Protein AF-A0A818LPQ4-F1 (afdb_monomer_lite)

Structure (mmCIF, N/CA/C/O backbone):
data_AF-A0A818LPQ4-F1
#
_entry.id   AF-A0A818LPQ4-F1
#
loop_
_atom_site.group_PDB
_atom_site.id
_atom_site.type_symbol
_atom_site.label_atom_id
_atom_site.label_alt_id
_atom_site.label_comp_id
_atom_site.label_asym_id
_atom_site.label_entity_id
_atom_site.label_seq_id
_atom_site.pdbx_PDB_ins_code
_atom_site.Cartn_x
_atom_site.Cartn_y
_atom_site.Cartn_z
_atom_site.occupancy
_atom_site.B_iso_or_equiv
_atom_site.auth_seq_id
_atom_site.auth_comp_id
_atom_site.auth_asym_id
_atom_site.auth_atom_id
_atom_site.pdbx_PDB_model_num
ATOM 1 N N . MET A 1 1 ? -67.626 -31.397 100.525 1.00 36.34 1 MET A N 1
ATOM 2 C CA . MET A 1 1 ? -67.678 -32.869 100.349 1.00 36.34 1 MET A CA 1
ATOM 3 C C . MET A 1 1 ? -66.309 -33.340 99.854 1.00 36.34 1 MET A C 1
ATOM 5 O O . MET A 1 1 ? -65.444 -32.487 99.711 1.00 36.34 1 MET A O 1
ATOM 9 N N . HIS A 1 2 ? -66.115 -34.653 99.702 1.00 32.62 2 HIS A N 1
ATOM 10 C CA . HIS A 1 2 ? -64.848 -35.375 99.457 1.00 32.62 2 HIS A CA 1
ATOM 11 C C . HIS A 1 2 ? -63.860 -34.703 98.471 1.00 32.62 2 HIS A C 1
ATOM 13 O O . HIS A 1 2 ? -64.304 -34.049 97.533 1.00 32.62 2 HIS A O 1
ATOM 19 N N . TYR A 1 3 ? -62.538 -34.676 98.707 1.00 25.69 3 TYR A N 1
ATOM 20 C CA . TYR A 1 3 ? -61.543 -35.770 98.862 1.00 25.69 3 TYR A CA 1
ATOM 21 C C . TYR A 1 3 ? -61.216 -36.516 97.550 1.00 25.69 3 TYR A C 1
ATOM 23 O O . TYR A 1 3 ? -62.066 -37.257 97.078 1.00 25.69 3 TYR A O 1
ATOM 31 N N . GLU A 1 4 ? -59.962 -36.343 97.082 1.00 34.25 4 GLU A N 1
ATOM 32 C CA . GLU A 1 4 ? -59.067 -37.324 96.406 1.00 34.25 4 GLU A CA 1
ATOM 33 C C . GLU A 1 4 ? -59.529 -38.040 95.105 1.00 34.25 4 GLU A C 1
ATOM 35 O O . GLU A 1 4 ? -60.705 -38.282 94.892 1.00 34.25 4 GLU A O 1
ATOM 40 N N . SER A 1 5 ? -58.677 -38.457 94.153 1.00 33.97 5 SER A N 1
ATOM 41 C CA . SER A 1 5 ? -57.210 -38.378 93.910 1.00 33.97 5 SER A CA 1
ATOM 42 C C . SER A 1 5 ? -56.972 -38.569 92.367 1.00 33.97 5 SER A C 1
ATOM 44 O O . SER A 1 5 ? -57.945 -38.476 91.624 1.00 33.97 5 SER A O 1
ATOM 46 N N . SER A 1 6 ? -55.795 -38.782 91.747 1.00 34.53 6 SER A N 1
ATOM 47 C CA . SER A 1 6 ? -54.467 -39.213 92.224 1.00 34.53 6 SER A CA 1
ATOM 48 C C . SER A 1 6 ? -53.267 -38.774 91.339 1.00 34.53 6 SER A C 1
ATOM 50 O O . SER A 1 6 ? -53.353 -37.894 90.488 1.00 34.53 6 SER A O 1
ATOM 52 N N . THR A 1 7 ? -52.116 -39.361 91.666 1.00 34.81 7 THR A N 1
ATOM 53 C CA . THR A 1 7 ? -50.700 -39.146 91.332 1.00 34.81 7 THR A CA 1
ATOM 54 C C . THR A 1 7 ? -50.170 -39.772 90.027 1.00 34.81 7 THR A C 1
ATOM 56 O O . THR A 1 7 ? -50.527 -40.902 89.699 1.00 34.81 7 THR A O 1
ATOM 59 N N . ASN A 1 8 ? -49.175 -39.129 89.395 1.00 32.56 8 ASN A N 1
ATOM 60 C CA . ASN A 1 8 ? -47.758 -39.582 89.324 1.00 32.56 8 ASN A CA 1
ATOM 61 C C . ASN A 1 8 ? -46.959 -38.582 88.448 1.00 32.56 8 ASN A C 1
ATOM 63 O O . ASN A 1 8 ? -47.365 -38.337 87.319 1.00 32.56 8 ASN A O 1
ATOM 67 N N . ASP A 1 9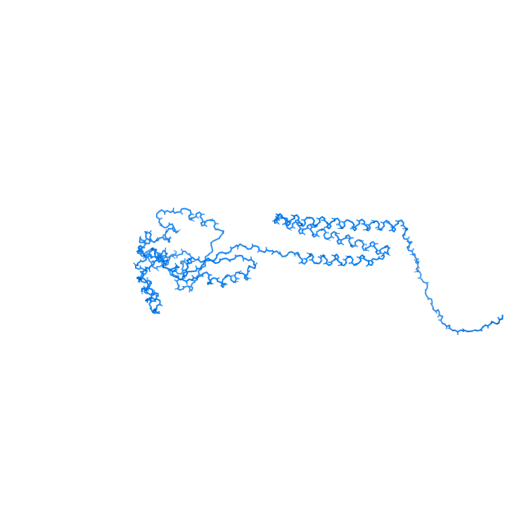 ? -45.913 -37.853 88.859 1.00 34.66 9 ASP A N 1
ATOM 68 C CA . ASP A 1 9 ? -44.785 -38.031 89.806 1.00 34.66 9 ASP A CA 1
ATOM 69 C C . ASP A 1 9 ? -43.486 -38.568 89.161 1.00 34.66 9 ASP A C 1
ATOM 71 O O . ASP A 1 9 ? -43.277 -39.772 89.072 1.00 34.66 9 ASP A O 1
ATOM 75 N N . GLN A 1 10 ? -42.614 -37.636 88.741 1.00 37.94 10 GLN A N 1
ATOM 76 C CA . GLN A 1 10 ? -41.136 -37.710 88.704 1.00 37.94 10 GLN A CA 1
ATOM 77 C C . GLN A 1 10 ? -40.614 -36.307 88.305 1.00 37.94 10 GLN A C 1
ATOM 79 O O . GLN A 1 10 ? -40.726 -35.906 87.153 1.00 37.94 10 GLN A O 1
ATOM 84 N N . LYS A 1 11 ? -40.330 -35.386 89.235 1.00 36.97 11 LYS A N 1
ATOM 85 C CA . LYS A 1 11 ? -39.194 -35.284 90.183 1.00 36.97 11 LYS A CA 1
ATOM 86 C C . LYS A 1 11 ? -37.853 -34.887 89.548 1.00 36.97 11 LYS A C 1
ATOM 88 O O . LYS A 1 11 ? -37.147 -35.716 88.996 1.00 36.97 11 LYS A O 1
ATOM 93 N N . PHE A 1 12 ? -37.541 -33.600 89.739 1.00 35.91 12 PHE A N 1
ATOM 94 C CA . PHE A 1 12 ? -36.238 -33.004 90.068 1.00 35.91 12 PHE A CA 1
ATOM 95 C C . PHE A 1 12 ? -34.948 -33.757 89.698 1.00 35.91 12 PHE A C 1
ATOM 97 O O . PHE A 1 12 ? -34.668 -34.822 90.243 1.00 35.91 12 PHE A O 1
ATOM 104 N N . ASN A 1 13 ? -34.016 -33.023 89.083 1.00 29.42 13 ASN A N 1
ATOM 105 C CA . ASN A 1 13 ? -32.844 -32.643 89.875 1.00 29.42 13 ASN A CA 1
ATOM 106 C C . ASN A 1 13 ? -32.346 -31.222 89.555 1.00 29.42 13 ASN A C 1
ATOM 108 O O . ASN A 1 13 ? -32.829 -30.589 88.617 1.00 29.42 13 ASN A O 1
ATOM 112 N N . VAL A 1 14 ? -31.458 -30.710 90.405 1.00 42.12 14 VAL A N 1
ATOM 113 C CA . VAL A 1 14 ? -31.028 -29.304 90.472 1.00 42.12 14 VAL A CA 1
ATOM 114 C C . VAL A 1 14 ? -29.654 -29.112 89.828 1.00 42.12 14 VAL A C 1
ATOM 116 O O . VAL A 1 14 ? -28.771 -29.936 90.037 1.00 42.12 14 VAL A O 1
ATOM 119 N N . ASP A 1 15 ? -29.440 -27.966 89.178 1.00 33.41 15 ASP A N 1
ATOM 120 C CA . ASP A 1 15 ? -28.213 -27.197 89.414 1.00 33.41 15 ASP A CA 1
ATOM 121 C C . ASP A 1 15 ? -28.555 -25.697 89.483 1.00 33.41 15 ASP A C 1
ATOM 123 O O . ASP A 1 15 ? -29.298 -25.176 88.648 1.00 33.41 15 ASP A O 1
ATOM 127 N N . ILE A 1 16 ? -28.073 -25.025 90.530 1.00 48.09 16 ILE A N 1
ATOM 128 C CA . ILE A 1 16 ? -28.155 -23.573 90.724 1.00 48.09 16 ILE A CA 1
ATOM 129 C C . ILE A 1 16 ? -26.777 -23.143 91.219 1.00 48.09 16 ILE A C 1
ATOM 131 O O . ILE A 1 16 ? -26.489 -23.172 92.415 1.00 48.09 16 ILE A O 1
ATOM 135 N N . SER A 1 17 ? -25.938 -22.736 90.275 1.00 41.84 17 SER A N 1
ATOM 136 C CA . SER A 1 17 ? -24.626 -22.149 90.518 1.00 41.84 17 SER A CA 1
ATOM 137 C C . SER A 1 17 ? -24.480 -20.883 89.661 1.00 41.84 17 SER A C 1
ATOM 139 O O . SER A 1 17 ? -24.674 -20.911 88.450 1.00 41.84 17 SER A O 1
ATOM 141 N N . ASP A 1 18 ? -24.248 -19.758 90.344 1.00 46.69 18 ASP A N 1
ATOM 142 C CA . ASP A 1 18 ? -23.941 -18.399 89.866 1.00 46.69 18 ASP A CA 1
ATOM 143 C C . ASP A 1 18 ? -24.361 -17.987 88.438 1.00 46.69 18 ASP A C 1
ATOM 145 O O . ASP A 1 18 ? -23.653 -18.185 87.452 1.00 46.69 18 ASP A O 1
ATOM 149 N N . GLY A 1 19 ? -25.474 -17.248 88.353 1.00 35.66 19 GLY A N 1
ATOM 150 C CA . GLY A 1 19 ? -25.917 -16.593 87.121 1.00 35.66 19 GLY A CA 1
ATOM 151 C C . GLY A 1 19 ? -26.918 -15.468 87.376 1.00 35.66 19 GLY A C 1
ATOM 152 O O . GLY A 1 19 ? -28.130 -15.673 87.305 1.00 35.66 19 GLY A O 1
ATOM 153 N N . THR A 1 20 ? -26.434 -14.256 87.660 1.00 35.31 20 THR A N 1
ATOM 154 C CA . THR A 1 20 ? -27.284 -13.060 87.745 1.00 35.31 20 THR A CA 1
ATOM 155 C C . THR A 1 20 ? -27.791 -12.667 86.358 1.00 35.31 20 THR A C 1
ATOM 157 O O . THR A 1 20 ? -27.157 -11.899 85.636 1.00 35.31 20 THR A O 1
ATOM 160 N N . TYR A 1 21 ? -28.982 -13.147 85.994 1.00 34.94 21 TYR A N 1
ATOM 161 C CA . TYR A 1 21 ? -29.714 -12.672 84.817 1.00 34.94 21 TYR A CA 1
ATOM 162 C C . TYR A 1 21 ? -30.183 -11.221 85.015 1.00 34.94 21 TYR A C 1
ATOM 164 O O . TYR A 1 21 ? -31.357 -10.947 85.272 1.00 34.94 21 TYR A O 1
ATOM 172 N N . GLN A 1 22 ? -29.255 -10.270 84.875 1.00 31.83 22 GLN A N 1
ATOM 173 C CA . GLN A 1 22 ? -29.604 -8.886 84.596 1.00 31.83 22 GLN A CA 1
ATOM 174 C C . GLN A 1 22 ? -30.280 -8.833 83.227 1.00 31.83 22 GLN A C 1
ATOM 176 O O . GLN A 1 22 ? -29.627 -8.782 82.184 1.00 31.83 22 GLN A O 1
ATOM 181 N N . TYR A 1 23 ? -31.610 -8.793 83.239 1.00 38.38 23 TYR A N 1
ATOM 182 C CA . TYR A 1 23 ? -32.346 -8.201 82.135 1.00 38.38 23 TYR A CA 1
ATOM 183 C C . TYR A 1 23 ? -31.818 -6.778 81.955 1.00 38.38 23 TYR A C 1
ATOM 185 O O . TYR A 1 23 ? -31.984 -5.936 82.841 1.00 38.38 23 TYR A O 1
ATOM 193 N N . SER A 1 24 ? -31.177 -6.514 80.814 1.00 45.16 24 SER A N 1
ATOM 194 C CA . SER A 1 24 ? -30.935 -5.135 80.394 1.00 45.16 24 SER A CA 1
ATOM 195 C C . SER A 1 24 ? -32.289 -4.416 80.401 1.00 45.16 24 SER A C 1
ATOM 197 O O . SER A 1 24 ? -33.256 -4.976 79.871 1.00 45.16 24 SER A O 1
ATOM 199 N N . PRO A 1 25 ? -32.410 -3.235 81.034 1.00 48.81 25 PRO A N 1
ATOM 200 C CA . PRO A 1 25 ? -33.686 -2.536 81.088 1.00 48.81 25 PRO A CA 1
ATOM 201 C C . PRO A 1 25 ? -34.174 -2.285 79.661 1.00 48.81 25 PRO A C 1
ATOM 203 O O . PRO A 1 25 ? -33.368 -1.964 78.785 1.00 48.81 25 PRO A O 1
ATOM 206 N N . MET A 1 26 ? -35.484 -2.428 79.416 1.00 50.59 26 MET A N 1
ATOM 207 C CA . MET A 1 26 ? -36.036 -2.025 78.121 1.00 50.59 26 MET A CA 1
ATOM 208 C C . MET A 1 26 ? -35.617 -0.573 77.850 1.00 50.59 26 MET A C 1
ATOM 210 O O . MET A 1 26 ? -35.838 0.270 78.729 1.00 50.59 26 MET A O 1
ATOM 214 N N . PRO A 1 27 ? -35.040 -0.270 76.670 1.00 57.31 27 PRO A N 1
ATOM 215 C CA . PRO A 1 27 ? -34.680 1.095 76.318 1.00 57.31 27 PRO A CA 1
ATOM 216 C C . PRO A 1 27 ? -35.928 1.966 76.438 1.00 57.31 27 PRO A C 1
ATOM 218 O O . PRO A 1 27 ? -37.014 1.578 75.992 1.00 57.31 27 PRO A O 1
ATOM 221 N N . GLN A 1 28 ? -35.800 3.121 77.086 1.00 63.28 28 GLN A N 1
ATOM 222 C CA . GLN A 1 28 ? -36.972 3.940 77.385 1.00 63.28 28 GLN A CA 1
ATOM 223 C C . GLN A 1 28 ? -37.642 4.394 76.082 1.00 63.28 28 GLN A C 1
ATOM 225 O O . GLN A 1 28 ? -36.998 4.511 75.039 1.00 63.28 28 GLN A O 1
ATOM 230 N N . LEU A 1 29 ? -38.942 4.709 76.119 1.00 55.50 29 LEU A N 1
ATOM 231 C CA . LEU A 1 29 ? -39.680 5.120 74.914 1.00 55.50 29 LEU A CA 1
ATOM 232 C C . LEU A 1 29 ? -39.013 6.315 74.193 1.00 55.50 29 LEU A C 1
ATOM 234 O O . LEU A 1 29 ? -39.075 6.415 72.968 1.00 55.50 29 LEU A O 1
ATOM 238 N N . ALA A 1 30 ? -38.317 7.177 74.943 1.00 56.16 30 ALA A N 1
ATOM 239 C CA . ALA A 1 30 ? -37.468 8.241 74.415 1.00 56.16 30 ALA A CA 1
ATOM 240 C C . ALA A 1 30 ? -36.267 7.718 73.597 1.00 56.16 30 ALA A C 1
ATOM 242 O O . ALA A 1 30 ? -36.036 8.216 72.498 1.00 56.16 30 ALA A O 1
ATOM 243 N N . GLU A 1 31 ? -35.544 6.697 74.072 1.00 58.97 31 GLU A N 1
ATOM 244 C CA . GLU A 1 31 ? -34.448 6.052 73.331 1.00 58.97 31 GLU A CA 1
ATOM 245 C C . GLU A 1 31 ? -34.960 5.334 72.083 1.00 58.97 31 GLU A C 1
ATOM 247 O O . GLU A 1 31 ? -34.409 5.527 71.004 1.00 58.97 31 GLU A O 1
ATOM 252 N N . ILE A 1 32 ? -36.056 4.571 72.182 1.00 58.41 32 ILE A N 1
ATOM 253 C CA . ILE A 1 32 ? -36.654 3.883 71.023 1.00 58.41 32 ILE A CA 1
ATOM 254 C C . ILE A 1 32 ? -37.040 4.900 69.936 1.00 58.41 32 ILE A C 1
ATOM 256 O O . ILE A 1 32 ? -36.783 4.683 68.748 1.00 58.41 32 ILE A O 1
ATOM 260 N N . ASN A 1 33 ? -37.612 6.041 70.329 1.00 61.00 33 ASN A N 1
ATOM 261 C CA . ASN A 1 33 ? -37.941 7.125 69.405 1.00 61.00 33 ASN A CA 1
ATOM 262 C C . ASN A 1 33 ? -36.691 7.855 68.878 1.00 61.00 33 ASN A C 1
ATOM 264 O O . ASN A 1 33 ? -36.670 8.244 67.708 1.00 61.00 33 ASN A O 1
ATOM 268 N N . HIS A 1 34 ? -35.630 7.994 69.678 1.00 68.94 34 HIS A N 1
ATOM 269 C CA . HIS A 1 34 ? -34.349 8.551 69.236 1.00 68.94 34 HIS A CA 1
ATOM 270 C C . HIS A 1 34 ? -33.672 7.645 68.195 1.00 68.94 34 HIS A C 1
ATOM 272 O O . HIS A 1 34 ? -33.328 8.114 67.112 1.00 68.94 34 HIS A O 1
ATOM 278 N N . THR A 1 35 ? -33.589 6.338 68.452 1.00 58.75 35 THR A N 1
ATOM 279 C CA . THR A 1 35 ? -33.058 5.322 67.528 1.00 58.75 35 THR A CA 1
ATOM 280 C C . THR A 1 35 ? -33.863 5.261 66.227 1.00 58.75 35 THR A C 1
ATOM 282 O O . THR A 1 35 ? -33.278 5.251 65.144 1.00 58.75 35 THR A O 1
ATOM 285 N N . ARG A 1 36 ? -35.202 5.323 66.291 1.00 61.88 36 ARG A N 1
ATOM 286 C CA . ARG A 1 36 ? -36.060 5.461 65.096 1.00 61.88 36 ARG A CA 1
ATOM 287 C C . ARG A 1 36 ? -35.778 6.749 64.317 1.00 61.88 36 ARG A C 1
ATOM 289 O O . ARG A 1 36 ? -35.707 6.714 63.092 1.00 61.88 36 ARG A O 1
ATOM 296 N N . THR A 1 37 ? -35.579 7.869 65.011 1.00 68.00 37 THR A N 1
ATOM 297 C CA . THR A 1 37 ? -35.235 9.159 64.386 1.00 68.00 37 THR A CA 1
ATOM 298 C C . THR A 1 37 ? -33.852 9.116 63.728 1.00 68.00 37 THR A C 1
ATOM 300 O O . THR A 1 37 ? -33.673 9.676 62.647 1.00 68.00 37 THR A O 1
ATOM 303 N N . LEU A 1 38 ? -32.884 8.426 64.336 1.00 68.06 38 LEU A N 1
ATOM 304 C CA . LEU A 1 38 ? -31.545 8.224 63.783 1.00 68.06 38 LEU A CA 1
ATOM 305 C C . LEU A 1 38 ? -31.591 7.366 62.510 1.00 68.06 38 LEU A C 1
ATOM 307 O O . LEU A 1 38 ? -31.041 7.771 61.490 1.00 68.06 38 LEU A O 1
ATOM 311 N N . LEU A 1 39 ? -32.310 6.238 62.541 1.00 60.88 39 LEU A N 1
ATOM 312 C CA . LEU A 1 39 ? -32.532 5.374 61.375 1.00 60.88 39 LEU A CA 1
ATOM 313 C C . LEU A 1 39 ? -33.197 6.134 60.218 1.00 60.88 39 LEU A C 1
ATOM 315 O O . LEU A 1 39 ? -32.701 6.075 59.096 1.00 60.88 39 LEU A O 1
ATOM 319 N N . LEU A 1 40 ? -34.250 6.915 60.490 1.00 64.06 40 LEU A N 1
ATOM 320 C CA . LEU A 1 40 ? -34.910 7.749 59.476 1.00 64.06 40 LEU A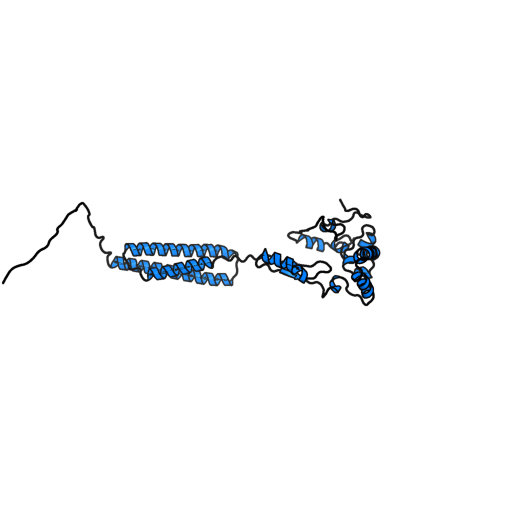 CA 1
ATOM 321 C C . LEU A 1 40 ? -33.951 8.780 58.856 1.00 64.06 40 LEU A C 1
ATOM 323 O O . LEU A 1 40 ? -33.935 8.946 57.635 1.00 64.06 40 LEU A O 1
ATOM 327 N N . ARG A 1 41 ? -33.111 9.435 59.671 1.00 71.31 41 ARG A N 1
ATOM 328 C CA . ARG A 1 41 ? -32.088 10.381 59.190 1.00 71.31 41 ARG A CA 1
ATOM 329 C C . ARG A 1 41 ? -31.027 9.700 58.323 1.00 71.31 41 ARG A C 1
ATOM 331 O O . ARG A 1 41 ? -30.675 10.254 57.287 1.00 71.31 41 ARG A O 1
ATOM 338 N N . LEU A 1 42 ? -30.563 8.507 58.699 1.00 60.56 42 LEU A N 1
ATOM 339 C CA . LEU A 1 42 ? -29.607 7.728 57.902 1.00 60.56 42 LEU A CA 1
ATOM 340 C C . LEU A 1 42 ? -30.206 7.327 56.544 1.00 60.56 42 LEU A C 1
ATOM 342 O O . LEU A 1 42 ? -29.604 7.615 55.513 1.00 60.56 42 LEU A O 1
ATOM 346 N N . THR A 1 43 ? -31.433 6.790 56.518 1.00 60.16 43 THR A N 1
ATOM 347 C CA . THR A 1 43 ? -32.110 6.447 55.251 1.00 60.16 43 THR A CA 1
ATOM 348 C C . THR A 1 43 ? -32.388 7.667 54.365 1.00 60.16 43 THR A C 1
ATOM 350 O O . THR A 1 43 ? -32.350 7.563 53.141 1.00 60.16 43 THR A O 1
ATOM 353 N N . PHE A 1 44 ? -32.621 8.846 54.954 1.00 67.88 44 PHE A N 1
ATOM 354 C CA . PHE A 1 44 ? -32.769 10.090 54.193 1.00 67.88 44 PHE A CA 1
ATOM 355 C C . PHE A 1 44 ? -31.439 10.555 53.576 1.00 67.88 44 PHE A C 1
ATOM 357 O O . PHE A 1 44 ? -31.427 11.026 52.441 1.00 67.88 44 PHE A O 1
ATOM 364 N N . ILE A 1 45 ? -30.315 10.384 54.281 1.00 68.75 45 ILE A N 1
ATOM 365 C CA . ILE A 1 45 ? -28.977 10.681 53.746 1.00 68.75 45 ILE A CA 1
ATOM 366 C C . ILE A 1 45 ? -28.653 9.757 52.562 1.00 68.75 45 ILE A C 1
ATOM 368 O O . ILE A 1 45 ? -28.247 10.252 51.513 1.00 68.75 45 ILE A O 1
ATOM 372 N N . GLU A 1 46 ? -28.896 8.448 52.678 1.00 60.41 46 GLU A N 1
ATOM 373 C CA . GLU A 1 46 ? -28.714 7.497 51.566 1.00 60.41 46 GLU A CA 1
ATOM 374 C C . GLU A 1 46 ? -29.576 7.866 50.345 1.00 60.41 46 GLU A C 1
ATOM 376 O O . GLU A 1 46 ? -29.077 7.902 49.217 1.00 60.41 46 GLU A O 1
ATOM 381 N N . PHE A 1 47 ? -30.844 8.235 50.564 1.00 64.25 47 PHE A N 1
ATOM 382 C CA . PHE A 1 47 ? -31.739 8.710 49.507 1.00 64.25 47 PHE A CA 1
ATOM 383 C C . PHE A 1 47 ? -31.196 9.964 48.798 1.00 64.25 47 PHE A C 1
ATOM 385 O O . PHE A 1 47 ? -31.108 9.983 47.568 1.00 64.25 47 PHE A O 1
ATOM 392 N N . VAL A 1 48 ? -30.749 10.980 49.544 1.00 70.75 48 VAL A N 1
ATOM 393 C CA . VAL A 1 48 ? -30.159 12.205 48.972 1.00 70.75 48 VAL A CA 1
ATOM 394 C C . VAL A 1 48 ? -28.878 11.903 48.182 1.00 70.75 48 VAL A C 1
ATOM 396 O O . VAL A 1 48 ? -28.714 12.412 47.072 1.00 70.75 48 VAL A O 1
ATOM 399 N N . LEU A 1 49 ? -27.995 11.039 48.696 1.00 64.19 49 LEU A N 1
ATOM 400 C CA . LEU A 1 49 ? -26.774 10.630 47.989 1.00 64.19 49 LEU A CA 1
ATOM 401 C C . LEU A 1 49 ? -27.085 9.887 46.678 1.00 64.19 49 LEU A C 1
ATOM 403 O O . LEU A 1 49 ? -26.412 10.120 45.671 1.00 64.19 49 LEU A O 1
ATOM 407 N N . SER A 1 50 ? -28.136 9.058 46.652 1.00 60.00 50 SER A N 1
ATOM 408 C CA . SER A 1 50 ? -28.580 8.369 45.431 1.00 60.00 50 SER A CA 1
ATOM 409 C C . SER A 1 50 ? -29.083 9.340 44.349 1.00 60.00 50 SER A C 1
ATOM 411 O O . SER A 1 50 ? -28.724 9.199 43.179 1.00 60.00 50 SER A O 1
ATOM 413 N N . ILE A 1 51 ? -29.825 10.388 44.733 1.00 61.81 51 ILE A N 1
ATOM 414 C CA . ILE A 1 51 ? -30.302 11.428 43.806 1.00 61.81 51 ILE A CA 1
ATOM 415 C C . ILE A 1 51 ? -29.131 12.246 43.252 1.00 61.81 51 ILE A C 1
ATOM 417 O O . ILE A 1 51 ? -29.071 12.484 42.046 1.00 61.81 51 ILE A O 1
ATOM 421 N N . ILE A 1 52 ? -28.172 12.635 44.101 1.00 66.56 52 ILE A N 1
ATOM 422 C CA . ILE A 1 52 ? -26.965 13.352 43.662 1.00 66.56 52 ILE A CA 1
ATOM 423 C C . ILE A 1 52 ? -26.182 12.502 42.649 1.00 66.56 52 ILE A C 1
ATOM 425 O O . ILE A 1 52 ? -25.787 13.013 41.600 1.00 66.56 52 ILE A O 1
ATOM 429 N N . SER A 1 53 ? -26.028 11.198 42.905 1.00 59.12 53 SER A N 1
ATOM 430 C CA . SER A 1 53 ? -25.401 10.264 41.962 1.00 59.12 53 SER A CA 1
ATOM 431 C C 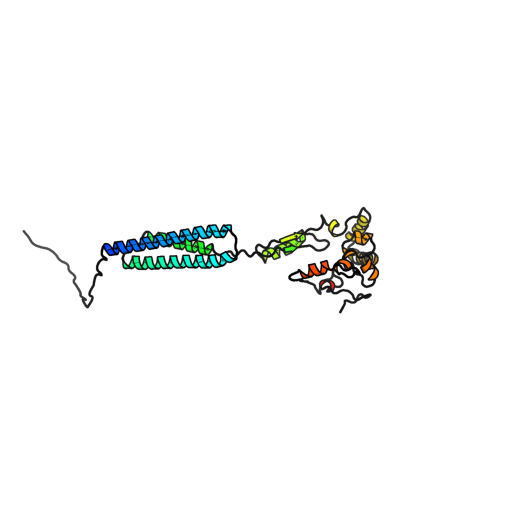. SER A 1 53 ? -26.135 10.225 40.610 1.00 59.12 53 SER A C 1
ATOM 433 O O . SER A 1 53 ? -25.503 10.387 39.566 1.00 59.12 53 SER A O 1
ATOM 435 N N . MET A 1 54 ? -27.469 10.112 40.613 1.00 56.19 54 MET A N 1
ATOM 436 C CA . MET A 1 54 ? -28.290 10.080 39.392 1.00 56.19 54 MET A CA 1
ATOM 437 C C . MET A 1 54 ? -28.206 11.377 38.562 1.00 56.19 54 MET A C 1
ATOM 439 O O . MET A 1 54 ? -28.187 11.326 37.328 1.00 56.19 54 MET A O 1
ATOM 443 N N . ILE A 1 55 ? -28.137 12.540 39.219 1.00 58.12 55 ILE A N 1
ATOM 444 C CA . ILE A 1 55 ? -27.983 13.841 38.549 1.00 58.12 55 ILE A CA 1
ATOM 445 C C . ILE A 1 55 ? -26.596 13.948 37.898 1.00 58.12 55 ILE A C 1
ATOM 447 O O . ILE A 1 55 ? -26.495 14.337 36.734 1.00 58.12 55 ILE A O 1
ATOM 451 N N . VAL A 1 56 ? -25.536 13.547 38.610 1.00 57.97 56 VAL A N 1
ATOM 452 C CA . VAL A 1 56 ? -24.160 13.554 38.081 1.00 57.97 56 VAL A CA 1
ATOM 453 C C . VAL A 1 56 ? -24.014 12.603 36.887 1.00 57.97 56 VAL A C 1
ATOM 455 O O . VAL A 1 56 ? -23.417 12.993 35.886 1.00 57.97 56 VAL A O 1
ATOM 458 N N . VAL A 1 57 ? -24.615 11.406 36.937 1.00 53.28 57 VAL A N 1
ATOM 459 C CA . VAL A 1 57 ? -24.629 10.446 35.813 1.00 53.28 57 VAL A CA 1
ATOM 460 C C . VAL A 1 57 ? -25.208 11.071 34.538 1.00 53.28 57 VAL A C 1
ATOM 462 O O . VAL A 1 57 ? -24.574 10.990 33.485 1.00 53.28 57 VAL A O 1
ATOM 465 N N . ASN A 1 58 ? -26.366 11.737 34.628 1.00 51.16 58 ASN A N 1
ATOM 466 C CA . ASN A 1 58 ? -26.959 12.431 33.478 1.00 51.16 58 ASN A CA 1
ATOM 467 C C . ASN A 1 58 ? -26.038 13.535 32.939 1.00 51.16 58 ASN A C 1
ATOM 469 O O . ASN A 1 58 ? -25.848 13.645 31.729 1.00 51.16 58 ASN A O 1
ATOM 473 N N . TYR A 1 59 ? -25.433 14.331 33.823 1.00 51.56 59 TYR A N 1
ATOM 474 C CA . TYR A 1 59 ? -24.580 15.445 33.408 1.00 51.56 59 TYR A CA 1
ATOM 475 C C . TYR A 1 59 ? -23.285 14.972 32.726 1.00 51.56 59 TYR A C 1
ATOM 477 O O . TYR A 1 59 ? -22.873 15.542 31.719 1.00 51.56 59 TYR A O 1
ATOM 485 N N . SER A 1 60 ? -22.650 13.902 33.217 1.00 53.00 60 SER A N 1
ATOM 486 C CA . SER A 1 60 ? -21.432 13.355 32.601 1.00 53.00 60 SER A CA 1
ATOM 487 C C . SER A 1 60 ? -21.673 12.771 31.204 1.00 53.00 60 SER A C 1
ATOM 489 O O . SER A 1 60 ? -20.811 12.919 30.336 1.00 53.00 60 SER A O 1
ATOM 491 N N . TYR A 1 61 ? -22.837 12.156 30.961 1.00 49.44 61 TYR A N 1
ATOM 492 C CA . TYR A 1 61 ? -23.170 11.553 29.663 1.00 49.44 61 TYR A CA 1
ATOM 493 C C . TYR A 1 61 ? -23.296 12.594 28.535 1.00 49.44 61 TYR A C 1
ATOM 495 O O . TYR A 1 61 ? -22.946 12.313 27.393 1.00 49.44 61 TYR A O 1
ATOM 503 N N . VAL A 1 62 ? -23.736 13.816 28.858 1.00 53.19 62 VAL A N 1
ATOM 504 C CA . VAL A 1 62 ? -23.936 14.910 27.887 1.00 53.19 62 VAL A CA 1
ATOM 505 C C . VAL A 1 62 ? -22.618 15.536 27.402 1.00 53.19 62 VAL A C 1
ATOM 507 O O . VAL A 1 62 ? -22.568 16.046 26.286 1.00 53.19 62 VAL A O 1
ATOM 510 N N . PHE A 1 63 ? -21.546 15.501 28.207 1.00 51.44 63 PHE A N 1
ATOM 511 C CA . PHE A 1 63 ? -20.335 16.304 27.956 1.00 51.44 63 PHE A CA 1
ATOM 512 C C . PHE A 1 63 ? -19.058 15.521 27.593 1.00 51.44 63 PHE A C 1
ATOM 514 O O . PHE A 1 63 ? -18.053 16.140 27.259 1.00 51.44 63 PHE A O 1
ATOM 521 N N . GLY A 1 64 ? -19.063 14.183 27.610 1.00 49.00 64 GLY A N 1
ATOM 522 C CA . GLY A 1 64 ? -18.077 13.354 26.885 1.00 49.00 64 GLY A CA 1
ATOM 523 C C . GLY A 1 64 ? -16.593 13.419 27.309 1.00 49.00 64 GLY A C 1
ATOM 524 O O . GLY A 1 64 ? -15.747 12.832 26.634 1.00 49.00 64 GLY A O 1
ATOM 525 N N . TYR A 1 65 ? -16.235 14.103 28.401 1.00 53.91 65 TYR A N 1
ATOM 526 C CA . TYR A 1 65 ? -14.834 14.271 28.815 1.00 53.91 65 TYR A CA 1
ATOM 527 C C . TYR A 1 65 ? -14.215 12.993 29.406 1.00 53.91 65 TYR A C 1
ATOM 529 O O . TYR A 1 65 ? -14.574 12.554 30.498 1.00 53.91 65 TYR A O 1
ATOM 537 N N . THR A 1 66 ? -13.191 12.455 28.736 1.00 48.94 66 THR A N 1
ATOM 538 C CA . THR A 1 66 ? -12.468 11.227 29.128 1.00 48.94 66 THR A CA 1
ATOM 539 C C . THR A 1 66 ? -11.854 11.286 30.531 1.00 48.94 66 THR A C 1
ATOM 541 O O . THR A 1 66 ? -11.970 10.325 31.289 1.00 48.94 66 THR A O 1
ATOM 544 N N . TRP A 1 67 ? -11.271 12.425 30.920 1.00 48.19 67 TRP A N 1
ATOM 545 C CA . TRP A 1 67 ? -10.734 12.655 32.272 1.00 48.19 67 TRP A CA 1
ATOM 546 C C . TRP A 1 67 ? -11.800 12.563 33.374 1.00 48.19 67 TRP A C 1
ATOM 548 O O . TRP A 1 67 ? -11.485 12.215 34.511 1.00 48.19 67 TRP A O 1
ATOM 558 N N . GLY A 1 68 ? -13.067 12.828 33.040 1.00 53.59 68 GLY A N 1
ATOM 559 C CA . GLY A 1 68 ? -14.181 12.672 33.969 1.00 53.59 68 GLY A CA 1
ATOM 560 C C . GLY A 1 68 ? -14.472 11.211 34.316 1.00 53.59 68 GLY A C 1
ATOM 561 O O . GLY A 1 68 ? -14.958 10.952 35.409 1.00 53.59 68 GLY A O 1
ATOM 562 N N . PHE A 1 69 ? -14.150 10.252 33.439 1.00 54.53 69 PHE A N 1
ATOM 563 C CA . PHE A 1 69 ? -14.580 8.856 33.586 1.00 54.53 69 PHE A CA 1
ATOM 564 C C . PHE A 1 69 ? -13.849 8.095 34.702 1.00 54.53 69 PHE A C 1
ATOM 566 O O . PHE A 1 69 ? -14.484 7.377 35.473 1.00 54.53 69 PHE A O 1
ATOM 573 N N . GLU A 1 70 ? -12.530 8.250 34.842 1.00 53.06 70 GLU A N 1
ATOM 574 C CA . GLU A 1 70 ? -11.792 7.588 35.932 1.00 53.06 70 GLU A CA 1
ATOM 575 C C . GLU A 1 70 ? -12.122 8.235 37.294 1.00 53.06 70 GLU A C 1
ATOM 577 O O . GLU A 1 70 ? -12.357 7.529 38.275 1.00 53.06 70 GLU A O 1
ATOM 582 N N . LEU A 1 71 ? -12.277 9.568 37.350 1.00 58.12 71 LEU A N 1
ATOM 583 C CA . LEU A 1 71 ? -12.727 10.264 38.564 1.00 58.12 71 LEU A CA 1
ATOM 584 C C . LEU A 1 71 ? -14.172 9.887 38.947 1.00 58.12 71 LEU A C 1
ATOM 586 O O . LEU A 1 71 ? -14.450 9.650 40.120 1.00 58.12 71 LEU A O 1
ATOM 590 N N . TYR A 1 72 ? -15.070 9.756 37.966 1.00 62.06 72 TYR A N 1
ATOM 591 C CA . TYR A 1 72 ? -16.429 9.226 38.137 1.00 62.06 72 TYR A CA 1
ATOM 592 C C . TYR A 1 72 ? -16.415 7.828 38.765 1.00 62.06 72 TYR A C 1
ATOM 594 O O . TYR A 1 72 ? -17.120 7.596 39.745 1.00 62.06 72 TYR A O 1
ATOM 602 N N . ASN A 1 73 ? -15.574 6.916 38.264 1.00 59.81 73 ASN A N 1
ATOM 603 C CA . ASN A 1 73 ? -15.461 5.566 38.818 1.00 59.81 73 ASN A CA 1
ATOM 604 C C . ASN A 1 73 ? -14.965 5.576 40.274 1.00 59.81 73 ASN A C 1
ATOM 606 O O . ASN A 1 73 ? -15.458 4.793 41.085 1.00 59.81 73 ASN A O 1
ATOM 610 N N . ILE A 1 74 ? -14.036 6.470 40.628 1.00 64.44 74 ILE A N 1
ATOM 611 C CA . ILE A 1 74 ? -13.557 6.643 42.009 1.00 64.44 74 ILE A CA 1
ATOM 612 C C . ILE A 1 74 ? -14.676 7.183 42.915 1.00 64.44 74 ILE A C 1
ATOM 614 O O . ILE A 1 74 ? -14.950 6.598 43.964 1.00 64.44 74 ILE A O 1
ATOM 618 N N . VAL A 1 75 ? -15.363 8.255 42.503 1.00 66.75 75 VAL A N 1
ATOM 619 C CA . VAL A 1 75 ? -16.449 8.880 43.282 1.00 66.75 75 VAL A CA 1
ATOM 620 C C . VAL A 1 75 ? -17.634 7.927 43.459 1.00 66.75 75 VAL A C 1
ATOM 622 O O . VAL A 1 75 ? -18.152 7.799 44.567 1.00 66.75 75 VAL A O 1
ATOM 625 N N . LEU A 1 76 ? -18.033 7.201 42.410 1.00 66.56 76 LEU A N 1
ATOM 626 C CA . LEU A 1 76 ? -19.117 6.221 42.481 1.00 66.56 76 LEU A CA 1
ATOM 627 C C . LEU A 1 76 ? -18.772 5.074 43.443 1.00 66.56 76 LEU A C 1
ATOM 629 O O . LEU A 1 76 ? -19.586 4.727 44.296 1.00 66.56 76 LEU A O 1
ATOM 633 N N . ARG A 1 77 ? -17.548 4.529 43.371 1.00 65.06 77 ARG A N 1
ATOM 634 C CA . ARG A 1 77 ? -17.074 3.492 44.308 1.00 65.06 77 ARG A CA 1
ATOM 635 C C . ARG A 1 77 ? -17.059 3.992 45.753 1.00 65.06 77 ARG A C 1
ATOM 637 O O . ARG A 1 77 ? -17.464 3.247 46.641 1.00 65.06 77 ARG A O 1
ATOM 644 N N . PHE A 1 78 ? -16.648 5.239 45.988 1.00 67.88 78 PHE A N 1
ATOM 645 C CA . PHE A 1 78 ? -16.645 5.848 47.321 1.00 67.88 78 PHE A CA 1
ATOM 646 C C . PHE A 1 78 ? -18.064 6.034 47.887 1.00 67.88 78 PHE A C 1
ATOM 648 O O . PHE A 1 78 ? -18.318 5.665 49.031 1.00 67.88 78 PHE A O 1
ATOM 655 N N . LEU A 1 79 ? -19.007 6.539 47.084 1.00 67.31 79 LEU A N 1
ATOM 656 C CA . LEU A 1 79 ? -20.408 6.706 47.493 1.00 67.31 79 LEU A CA 1
ATOM 657 C C . LEU A 1 79 ? -21.097 5.363 47.780 1.00 67.31 79 LEU A C 1
ATOM 659 O O . LEU A 1 79 ? -21.821 5.242 48.769 1.00 67.31 79 LEU A O 1
ATOM 663 N N . LEU A 1 80 ? -20.836 4.337 46.963 1.00 65.25 80 LEU A N 1
ATOM 664 C CA . LEU A 1 80 ? -21.366 2.990 47.191 1.00 65.25 80 LEU A CA 1
ATOM 665 C C . LEU A 1 80 ? -20.772 2.353 48.459 1.00 65.25 80 LEU A C 1
ATOM 667 O O . LEU A 1 80 ? -21.527 1.819 49.272 1.00 65.25 80 LEU A O 1
ATOM 671 N N . LEU A 1 81 ? -19.458 2.480 48.689 1.00 67.06 81 LEU A N 1
ATOM 672 C CA . LEU A 1 81 ? -18.813 2.063 49.944 1.00 67.06 81 LEU A CA 1
ATOM 673 C C . LEU A 1 81 ? -19.434 2.754 51.164 1.00 67.06 81 LEU A C 1
ATOM 675 O O . LEU A 1 81 ? -19.744 2.083 52.147 1.00 67.06 81 LEU A O 1
ATOM 679 N N . LEU A 1 82 ? -19.670 4.067 51.089 1.00 68.12 82 LEU A N 1
ATOM 680 C CA . LEU A 1 82 ? -20.302 4.824 52.168 1.00 68.12 82 LEU A CA 1
ATOM 681 C C . LEU A 1 82 ? -21.712 4.295 52.474 1.00 68.12 82 LEU A C 1
ATOM 683 O O . LEU A 1 82 ? -22.017 4.047 53.638 1.00 68.12 82 LEU A O 1
ATOM 687 N N . SER A 1 83 ? -22.531 4.027 51.448 1.00 67.62 83 SER A N 1
ATOM 688 C CA . SER A 1 83 ? -23.863 3.428 51.643 1.00 67.62 83 SER A CA 1
ATOM 689 C C . SER A 1 83 ? -23.802 2.030 52.278 1.00 67.62 83 SER A C 1
ATOM 691 O O . SER A 1 83 ? -24.589 1.721 53.169 1.00 67.62 83 SER A O 1
ATOM 693 N N . PHE A 1 84 ? -22.815 1.203 51.916 1.00 66.12 84 PHE A N 1
ATOM 694 C CA . PHE A 1 84 ? -22.633 -0.116 52.526 1.00 66.12 84 PHE A CA 1
ATOM 695 C C . PHE A 1 84 ? -22.230 -0.025 54.009 1.00 66.12 84 PHE A C 1
ATOM 697 O O . PHE A 1 84 ? -22.705 -0.812 54.830 1.00 66.12 84 PHE A O 1
ATOM 704 N N . MET A 1 85 ? -21.405 0.960 54.382 1.00 69.44 85 MET A N 1
ATOM 705 C CA . MET A 1 85 ? -21.048 1.206 55.784 1.00 69.44 85 MET A CA 1
ATOM 706 C C . MET A 1 85 ? -22.223 1.776 56.596 1.00 69.44 85 MET A C 1
ATOM 708 O O . MET A 1 85 ? -22.426 1.351 57.736 1.00 69.44 85 MET A O 1
ATOM 712 N N . CYS A 1 86 ? -23.031 2.673 56.020 1.00 67.12 86 CYS A N 1
ATOM 713 C CA . CYS A 1 86 ? -24.265 3.166 56.642 1.00 67.12 86 CYS A CA 1
ATOM 714 C C . CYS A 1 86 ? -25.277 2.032 56.882 1.00 67.12 86 CYS A C 1
ATOM 716 O O . CYS A 1 86 ? -25.781 1.896 58.001 1.00 67.12 86 CYS A O 1
ATOM 718 N N . PHE A 1 87 ? -25.484 1.155 55.896 1.00 67.31 87 PHE A N 1
ATOM 719 C CA . PHE A 1 87 ? -26.304 -0.050 56.031 1.00 67.31 87 PHE A CA 1
ATOM 720 C C . PHE A 1 87 ? -25.796 -0.996 57.134 1.00 67.31 87 PHE A C 1
ATOM 722 O O . PHE A 1 87 ? -26.572 -1.397 58.006 1.00 67.31 87 PHE A O 1
ATOM 729 N N . GLY A 1 88 ? -24.497 -1.317 57.145 1.00 65.00 88 GLY A N 1
ATOM 730 C CA . GLY A 1 88 ? -23.897 -2.186 58.164 1.00 65.00 88 GLY A CA 1
ATOM 731 C C . GLY A 1 88 ? -24.056 -1.632 59.585 1.00 65.00 88 GLY A C 1
ATOM 732 O O . GLY A 1 88 ? -24.424 -2.366 60.503 1.00 65.00 88 GLY A O 1
ATOM 733 N N . PHE A 1 89 ? -23.870 -0.321 59.763 1.00 67.81 89 PHE A N 1
ATOM 734 C CA . PHE A 1 89 ? -24.132 0.355 61.035 1.00 67.81 89 PHE A CA 1
ATOM 735 C C . PHE A 1 89 ? -25.622 0.310 61.417 1.00 67.81 89 PHE A C 1
ATOM 737 O O . PHE A 1 89 ? -25.956 0.041 62.571 1.00 67.81 89 PHE A O 1
ATOM 744 N N . GLY A 1 90 ? -26.523 0.500 60.448 1.00 64.25 90 GLY A N 1
ATOM 745 C CA . GLY A 1 90 ? -27.971 0.393 60.638 1.00 64.25 90 GLY A CA 1
ATOM 746 C C . GLY A 1 90 ? -28.420 -0.977 61.159 1.00 64.25 90 GLY A C 1
ATOM 747 O O . GLY A 1 90 ? -29.246 -1.030 62.070 1.00 64.25 90 GLY A O 1
ATOM 748 N N . LEU A 1 91 ? -27.837 -2.073 60.657 1.00 63.34 91 LEU A N 1
ATOM 749 C CA . LEU A 1 91 ? -28.100 -3.426 61.169 1.00 63.34 91 LEU A CA 1
ATOM 750 C C . LEU A 1 91 ? -27.610 -3.617 62.610 1.00 63.34 91 LEU A C 1
ATOM 752 O O . LEU A 1 91 ? -28.366 -4.117 63.439 1.00 63.34 91 LEU A O 1
ATOM 756 N N . ILE A 1 92 ? -26.385 -3.182 62.927 1.00 66.38 92 ILE A N 1
ATOM 757 C CA . ILE A 1 92 ? -25.811 -3.282 64.284 1.00 66.38 92 ILE A CA 1
ATOM 758 C C . ILE A 1 92 ? -26.675 -2.520 65.305 1.00 66.38 92 ILE A C 1
ATOM 760 O O . ILE A 1 92 ? -26.859 -2.971 66.436 1.00 66.38 92 ILE A O 1
ATOM 764 N N . VAL A 1 93 ? -27.240 -1.378 64.904 1.00 63.97 93 VAL A N 1
ATOM 765 C CA . VAL A 1 93 ? -28.194 -0.612 65.719 1.00 63.97 93 VAL A CA 1
ATOM 766 C C . VAL A 1 93 ? -29.542 -1.339 65.839 1.00 63.97 93 VAL A C 1
ATOM 768 O O . VAL A 1 93 ? -30.080 -1.431 66.940 1.00 63.97 93 VAL A O 1
ATOM 771 N N . ALA A 1 94 ? -30.094 -1.874 64.747 1.00 60.25 94 ALA A N 1
ATOM 772 C CA . ALA A 1 94 ? -31.388 -2.563 64.767 1.00 60.25 94 ALA A CA 1
ATOM 773 C C . ALA A 1 94 ? -31.379 -3.832 65.643 1.00 60.25 94 ALA A C 1
ATOM 775 O O . ALA A 1 94 ? -32.337 -4.061 66.384 1.00 60.25 94 ALA A O 1
ATOM 776 N N . ASP A 1 95 ? -30.287 -4.601 65.596 1.00 63.12 95 ASP A N 1
ATOM 777 C CA . ASP A 1 95 ? -30.051 -5.792 66.420 1.00 63.12 95 ASP A CA 1
ATOM 778 C C . ASP A 1 95 ? -29.944 -5.439 67.914 1.00 63.12 95 ASP A C 1
ATOM 780 O O . ASP A 1 95 ? -30.732 -5.930 68.728 1.00 63.12 95 ASP A O 1
ATOM 784 N N . ARG A 1 96 ? -29.065 -4.480 68.256 1.00 66.06 96 ARG A N 1
ATOM 785 C CA . ARG A 1 96 ? -28.847 -3.980 69.629 1.00 66.06 96 ARG A CA 1
ATOM 786 C C . ARG A 1 96 ? -30.120 -3.479 70.319 1.00 66.06 96 ARG A C 1
ATOM 788 O O . ARG A 1 96 ? -30.208 -3.548 71.540 1.00 66.06 96 ARG A O 1
ATOM 795 N N . TYR A 1 97 ? -31.083 -2.958 69.558 1.00 61.47 97 TYR A N 1
ATOM 796 C CA . TYR A 1 97 ? -32.360 -2.452 70.075 1.00 61.47 97 TYR A CA 1
ATOM 797 C C . TYR A 1 97 ? -33.565 -3.358 69.739 1.00 61.47 97 TYR A C 1
ATOM 799 O O . TYR A 1 97 ? -34.709 -2.929 69.889 1.00 61.47 97 TYR A O 1
ATOM 807 N N . HIS A 1 98 ? -33.323 -4.600 69.294 1.00 61.97 98 HIS A N 1
ATOM 808 C CA . HIS A 1 98 ? -34.326 -5.642 69.018 1.00 61.97 98 HIS A CA 1
ATOM 809 C C . HIS A 1 98 ? -35.521 -5.187 68.151 1.00 61.97 98 HIS A C 1
ATOM 811 O O . HIS A 1 98 ? -36.672 -5.591 68.353 1.00 61.97 98 HIS A O 1
ATOM 817 N N . VAL A 1 99 ? -35.265 -4.336 67.155 1.00 61.06 99 VAL A N 1
ATOM 818 C CA . VAL A 1 99 ? -36.297 -3.838 66.235 1.00 61.06 99 VAL A CA 1
ATOM 819 C C . VAL A 1 99 ? -36.617 -4.919 65.195 1.00 61.06 99 VAL A C 1
ATOM 821 O O . VAL A 1 99 ? -35.711 -5.494 64.605 1.00 61.06 99 VAL A O 1
ATOM 824 N N . LYS A 1 100 ? -37.899 -5.197 64.903 1.00 57.56 100 LYS A N 1
ATOM 825 C CA . LYS A 1 100 ? -38.261 -6.144 63.826 1.00 57.56 100 LYS A CA 1
ATOM 826 C C . LYS A 1 100 ? -37.908 -5.573 62.441 1.00 57.56 100 LYS A C 1
ATOM 828 O O . LYS A 1 100 ? -38.542 -4.632 61.973 1.00 57.56 100 LYS A O 1
ATOM 833 N N . VAL A 1 101 ? -36.927 -6.191 61.776 1.00 57.75 101 VAL A N 1
ATOM 834 C CA . VAL A 1 101 ? -36.243 -5.701 60.553 1.00 57.75 101 VAL A CA 1
ATOM 835 C C . VAL A 1 101 ? -36.898 -6.179 59.234 1.00 57.75 101 VAL A C 1
ATOM 837 O O . VAL A 1 101 ? -36.337 -6.033 58.152 1.00 57.75 101 VAL A O 1
ATOM 840 N N . GLU A 1 102 ? -38.094 -6.770 59.283 1.00 59.00 102 GLU A N 1
ATOM 841 C CA . GLU A 1 102 ? -38.642 -7.637 58.217 1.00 59.00 102 GLU A CA 1
ATOM 842 C C . GLU A 1 102 ? -38.817 -6.973 56.832 1.00 59.00 102 GLU A C 1
ATOM 844 O O . GLU A 1 102 ? -38.607 -7.617 55.801 1.00 59.00 102 GLU A O 1
ATOM 849 N N . ASN A 1 103 ? -39.143 -5.676 56.788 1.00 56.75 103 ASN A N 1
ATOM 850 C CA . ASN A 1 103 ? -39.173 -4.903 55.538 1.00 56.75 103 ASN A CA 1
ATOM 851 C C . ASN A 1 103 ? -37.808 -4.298 55.172 1.00 56.75 103 ASN A C 1
ATOM 853 O O . ASN A 1 103 ? -37.516 -4.147 53.988 1.00 56.75 103 ASN A O 1
ATOM 857 N N . GLN A 1 104 ? -36.956 -3.992 56.157 1.00 56.12 104 GLN A N 1
ATOM 858 C CA . GLN A 1 104 ? -35.609 -3.473 55.903 1.00 56.12 104 GLN A CA 1
ATOM 859 C C . GLN A 1 104 ? -34.735 -4.520 55.205 1.00 56.12 104 GLN A C 1
ATOM 861 O O . GLN A 1 104 ? -34.127 -4.193 54.196 1.00 56.12 104 GLN A O 1
ATOM 866 N N . ILE A 1 105 ? -34.759 -5.788 55.642 1.00 62.75 105 ILE A N 1
ATOM 867 C CA . ILE A 1 105 ? -34.001 -6.875 54.991 1.00 62.75 105 ILE A CA 1
ATOM 868 C C . ILE A 1 105 ? -34.346 -6.967 53.494 1.00 62.75 105 ILE A C 1
ATOM 870 O O . ILE A 1 105 ? -33.449 -7.048 52.660 1.00 62.75 105 ILE A O 1
ATOM 874 N N . LYS A 1 106 ? -35.634 -6.874 53.129 1.00 55.16 106 LYS A N 1
ATOM 875 C CA . LYS A 1 106 ? -36.089 -6.921 51.726 1.00 55.16 106 LYS A CA 1
ATOM 876 C C . LYS A 1 106 ? -35.570 -5.734 50.904 1.00 55.16 106 LYS A C 1
ATOM 878 O O . LYS A 1 106 ? -35.105 -5.932 49.784 1.00 55.16 106 LYS A O 1
ATOM 883 N N . ILE A 1 107 ? -35.609 -4.524 51.468 1.00 60.91 107 ILE A N 1
ATOM 884 C CA . ILE A 1 107 ? -35.070 -3.308 50.836 1.00 60.91 107 ILE A CA 1
ATOM 885 C C . ILE A 1 107 ? -33.549 -3.427 50.655 1.00 60.91 107 ILE A C 1
ATOM 887 O O . ILE A 1 107 ? -33.036 -3.125 49.582 1.00 60.91 107 ILE A O 1
ATOM 891 N N . SER A 1 108 ? -32.832 -3.938 51.656 1.00 61.28 108 SER A N 1
ATOM 892 C CA . SER A 1 108 ? -31.381 -4.136 51.601 1.00 61.28 108 SER A CA 1
ATOM 893 C C . SER A 1 108 ? -30.959 -5.225 50.611 1.00 61.28 108 SER A C 1
ATOM 895 O O . SER A 1 108 ? -29.977 -5.040 49.898 1.00 61.28 108 SER A O 1
ATOM 897 N N . CYS A 1 109 ? -31.714 -6.322 50.485 1.00 62.16 109 CYS A N 1
ATOM 898 C CA . CYS A 1 109 ? -31.491 -7.316 49.431 1.00 62.16 109 CYS A CA 1
ATOM 899 C C . CYS A 1 109 ? -31.705 -6.722 48.029 1.00 62.16 109 CYS A C 1
ATOM 901 O O . CYS A 1 109 ? -30.929 -7.017 47.122 1.00 62.16 109 CYS A O 1
ATOM 903 N N . LEU A 1 110 ? -32.710 -5.855 47.849 1.00 67.75 110 LEU A N 1
ATOM 904 C CA . LEU A 1 110 ? -32.936 -5.149 46.585 1.00 67.75 110 LEU A CA 1
ATOM 905 C C . LEU A 1 110 ? -31.809 -4.146 46.280 1.00 67.75 110 LEU A C 1
ATOM 907 O O . LEU A 1 110 ? -31.316 -4.108 45.156 1.00 67.75 110 LEU A O 1
ATOM 911 N N . ALA A 1 111 ? -31.349 -3.387 47.278 1.00 68.00 111 ALA A N 1
ATOM 912 C CA . ALA A 1 111 ? -30.209 -2.480 47.143 1.00 68.00 111 ALA A CA 1
ATOM 913 C C . ALA A 1 111 ? -28.910 -3.234 46.801 1.00 68.00 111 ALA A C 1
ATOM 915 O O . ALA A 1 111 ? -28.170 -2.814 45.915 1.00 68.00 111 ALA A O 1
ATOM 916 N N . PHE A 1 112 ? -28.664 -4.389 47.431 1.00 68.69 112 PHE A N 1
ATOM 917 C CA . PHE A 1 112 ? -27.522 -5.247 47.114 1.00 68.69 112 PHE A CA 1
ATOM 918 C C . PHE A 1 112 ? -27.617 -5.849 45.702 1.00 68.69 112 PHE A C 1
ATOM 920 O O . PHE A 1 112 ? -26.618 -5.894 44.988 1.00 68.69 112 PHE A O 1
ATOM 927 N N . LEU A 1 113 ? -28.812 -6.243 45.249 1.00 71.62 113 LEU A N 1
ATOM 928 C CA . LEU A 1 113 ? -29.027 -6.692 43.870 1.00 71.62 113 LEU A CA 1
ATOM 929 C C . LEU A 1 113 ? -28.736 -5.567 42.861 1.00 71.62 113 LEU A C 1
ATOM 931 O O . LEU A 1 113 ? -28.051 -5.797 41.868 1.00 71.62 113 LEU A O 1
ATOM 935 N N . LEU A 1 114 ? -29.189 -4.340 43.134 1.00 70.06 114 LEU A N 1
ATOM 936 C CA . LEU A 1 114 ? -28.901 -3.162 42.306 1.00 70.06 114 LEU A CA 1
ATOM 937 C C . LEU A 1 114 ? -27.406 -2.785 42.323 1.00 70.06 114 LEU A C 1
ATOM 939 O O . LEU A 1 114 ? -26.869 -2.370 41.297 1.00 70.06 114 LEU A O 1
ATOM 943 N N . PHE A 1 115 ? -26.708 -2.989 43.442 1.00 68.38 115 PHE A N 1
ATOM 944 C CA . PHE A 1 115 ? -25.252 -2.841 43.558 1.00 68.38 115 PHE A CA 1
ATOM 945 C C . PHE A 1 115 ? -24.493 -3.881 42.716 1.00 68.38 115 PHE A C 1
ATOM 947 O O . PHE A 1 115 ? -23.596 -3.523 41.956 1.00 68.38 115 PHE A O 1
ATOM 954 N N . ILE A 1 116 ? -24.899 -5.155 42.764 1.00 67.38 116 ILE A N 1
ATOM 955 C CA . ILE A 1 116 ? -24.355 -6.210 41.893 1.00 67.38 116 ILE A CA 1
ATOM 956 C C . ILE A 1 116 ? -24.599 -5.870 40.413 1.00 67.38 116 ILE A C 1
ATOM 958 O O . ILE A 1 116 ? -23.669 -5.929 39.612 1.00 67.38 116 ILE A O 1
ATOM 962 N N . LEU A 1 117 ? -25.814 -5.450 40.046 1.00 67.50 117 LEU A N 1
ATOM 963 C CA . LEU A 1 117 ? -26.162 -5.081 38.668 1.00 67.50 117 LEU A CA 1
ATOM 964 C C . LEU A 1 117 ? -25.399 -3.841 38.169 1.00 67.50 117 LEU A C 1
ATOM 966 O O . LEU A 1 117 ? -24.971 -3.816 37.018 1.00 67.50 117 LEU A O 1
ATOM 970 N N . THR A 1 118 ? -25.169 -2.834 39.017 1.00 65.50 118 THR A N 1
ATOM 971 C CA . THR A 1 118 ? -24.377 -1.645 38.644 1.00 65.50 118 THR A CA 1
ATOM 972 C C . THR A 1 118 ? -22.875 -1.926 38.569 1.00 65.50 118 THR A C 1
ATOM 974 O O . THR A 1 118 ? -22.206 -1.348 37.714 1.00 65.50 118 THR A O 1
ATOM 977 N N . ILE A 1 119 ? -22.342 -2.864 39.363 1.00 61.41 119 ILE A N 1
ATOM 978 C CA . ILE A 1 119 ? -20.972 -3.377 39.188 1.00 61.41 119 ILE A CA 1
ATOM 979 C C . ILE A 1 119 ? -20.846 -4.190 37.893 1.00 61.41 119 ILE A C 1
ATOM 981 O O . ILE A 1 119 ? -19.892 -3.980 37.150 1.00 61.41 119 ILE A O 1
ATOM 985 N N . LEU A 1 120 ? -21.808 -5.062 37.575 1.00 61.88 120 LEU A N 1
ATOM 986 C CA . LEU A 1 120 ? -21.826 -5.821 36.314 1.00 61.88 120 LEU A CA 1
ATOM 987 C C . LEU A 1 120 ? -22.010 -4.918 35.081 1.00 61.88 120 LEU A C 1
ATOM 989 O O . LEU A 1 120 ? -21.501 -5.230 34.009 1.00 61.88 120 LEU A O 1
ATOM 993 N N . SER A 1 121 ? -22.685 -3.776 35.235 1.00 59.91 121 SER A N 1
ATOM 994 C CA . SER A 1 121 ? -22.795 -2.732 34.208 1.00 59.91 121 SER A CA 1
ATOM 995 C C . SER A 1 121 ? -21.545 -1.840 34.095 1.00 59.91 121 SER A C 1
ATOM 997 O O . SER A 1 121 ? -21.493 -0.974 33.218 1.00 59.91 121 SER A O 1
ATOM 999 N N . CYS A 1 122 ? -20.550 -1.989 34.975 1.00 47.12 122 CYS A N 1
ATOM 1000 C CA . CYS A 1 122 ? -19.366 -1.137 35.003 1.00 47.12 122 CYS A CA 1
ATOM 1001 C C . CYS A 1 122 ? -18.235 -1.709 34.129 1.00 47.12 122 CYS A C 1
ATOM 1003 O O . CYS A 1 122 ? -17.801 -2.842 34.307 1.00 47.12 122 CYS A O 1
ATOM 1005 N N . SER A 1 123 ? -17.661 -0.858 33.272 1.00 55.53 123 SER A N 1
ATOM 1006 C CA . SER A 1 123 ? -16.396 -1.099 32.554 1.00 55.53 123 SER A CA 1
ATOM 1007 C C . SER A 1 123 ? -16.392 -2.147 31.427 1.00 55.53 123 SER A C 1
ATOM 1009 O O . SER A 1 123 ? -15.435 -2.909 31.295 1.00 55.53 123 SER A O 1
ATOM 1011 N N . ILE A 1 124 ? -17.330 -2.048 30.477 1.00 53.75 124 ILE A N 1
ATOM 1012 C CA . ILE A 1 124 ? -16.940 -2.287 29.074 1.00 53.75 124 ILE A CA 1
ATOM 1013 C C . ILE A 1 124 ? -16.078 -1.089 28.647 1.00 53.75 124 ILE A C 1
ATOM 1015 O O . ILE A 1 124 ? -16.603 -0.044 28.265 1.00 53.75 124 ILE A O 1
ATOM 1019 N N . LYS A 1 125 ? -14.746 -1.206 28.745 1.00 55.03 125 LYS A N 1
ATOM 1020 C CA . LYS A 1 125 ? -13.839 -0.215 28.144 1.00 55.03 125 LYS A CA 1
ATOM 1021 C C . LYS A 1 125 ? -13.872 -0.396 26.626 1.00 55.03 125 LYS A C 1
ATOM 1023 O O . LYS A 1 125 ? -13.289 -1.340 26.103 1.00 55.03 125 LYS A O 1
AT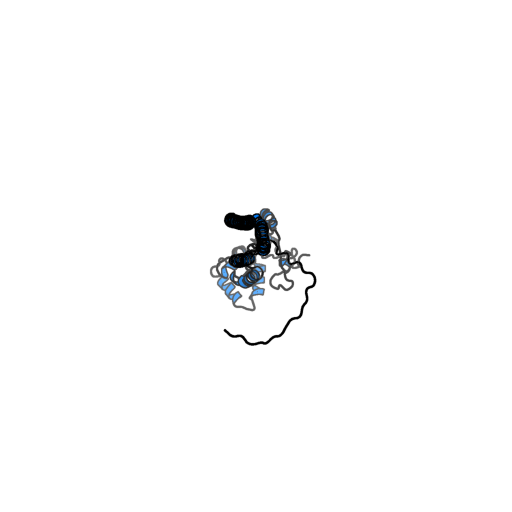OM 1028 N N . THR A 1 126 ? -14.558 0.502 25.923 1.00 60.34 126 THR A N 1
ATOM 1029 C CA . THR A 1 126 ? -14.561 0.554 24.458 1.00 60.34 126 THR A CA 1
ATOM 1030 C C . THR A 1 126 ? -13.166 0.927 23.958 1.00 60.34 126 THR A C 1
ATOM 1032 O O . THR A 1 126 ? -12.726 2.070 24.078 1.00 60.34 126 THR A O 1
ATOM 1035 N N . ILE A 1 127 ? -12.433 -0.052 23.422 1.00 71.94 127 ILE A N 1
ATOM 1036 C CA . ILE A 1 127 ? -11.095 0.179 22.871 1.00 71.94 127 ILE A CA 1
ATOM 1037 C C . ILE A 1 127 ? -11.250 0.863 21.510 1.00 71.94 127 ILE A C 1
ATOM 1039 O O . ILE A 1 127 ? -11.594 0.233 20.514 1.00 71.94 127 ILE A O 1
ATOM 1043 N N . ILE A 1 128 ? -11.010 2.174 21.471 1.00 84.12 128 ILE A N 1
ATOM 1044 C CA . ILE A 1 128 ? -11.059 2.958 20.234 1.00 84.12 128 ILE A CA 1
ATOM 1045 C C . ILE A 1 128 ? -9.713 2.817 19.516 1.00 84.12 128 ILE A C 1
ATOM 1047 O O . ILE A 1 128 ? -8.759 3.551 19.780 1.00 84.12 128 ILE A O 1
ATOM 1051 N N . TYR A 1 129 ? -9.635 1.847 18.608 1.00 93.44 129 TYR A N 1
ATOM 1052 C CA . TYR A 1 129 ? -8.504 1.691 17.696 1.00 93.44 129 TYR A CA 1
ATOM 1053 C C . TYR A 1 129 ? -8.460 2.827 16.660 1.00 93.44 129 TYR A C 1
ATOM 1055 O O . TYR A 1 129 ? -9.491 3.392 16.287 1.00 93.44 129 TYR A O 1
ATOM 1063 N N . ARG A 1 130 ? -7.262 3.151 16.152 1.00 92.81 130 ARG A N 1
ATOM 1064 C CA . ARG A 1 130 ? -7.133 4.057 14.998 1.00 92.81 130 ARG A CA 1
ATOM 1065 C C . ARG A 1 130 ? -7.731 3.382 13.747 1.00 92.81 130 ARG A C 1
ATOM 1067 O O . ARG A 1 130 ? -7.494 2.188 13.567 1.00 92.81 130 ARG A O 1
ATOM 1074 N N . PRO A 1 131 ? -8.450 4.120 12.879 1.00 95.81 131 PRO A N 1
ATOM 1075 C CA . PRO A 1 131 ? -8.869 3.636 11.567 1.00 95.81 131 PRO A CA 1
ATOM 1076 C C . PRO A 1 131 ? -7.728 3.018 10.755 1.00 95.81 131 PRO A C 1
ATOM 1078 O O . PRO A 1 131 ? -6.627 3.570 10.718 1.00 95.81 131 PRO A O 1
ATOM 1081 N N . VAL A 1 132 ? -8.019 1.920 10.058 1.00 96.00 132 VAL A N 1
ATOM 1082 C CA . VAL A 1 132 ? -7.126 1.317 9.059 1.00 96.00 132 VAL A CA 1
ATOM 1083 C C . VAL A 1 132 ? -7.708 1.538 7.666 1.00 96.00 132 VAL A C 1
ATOM 1085 O O . VAL A 1 132 ? -8.894 1.306 7.426 1.00 96.00 132 VAL A O 1
ATOM 1088 N N . VAL A 1 133 ? -6.850 1.978 6.750 1.00 93.19 133 VAL A N 1
ATOM 1089 C CA . VAL A 1 133 ? -7.134 2.064 5.317 1.00 93.19 133 VAL A CA 1
ATOM 1090 C C . VAL A 1 133 ? -6.271 1.010 4.635 1.00 93.19 133 VAL A C 1
ATOM 1092 O O . VAL A 1 133 ? -5.051 1.035 4.787 1.00 93.19 133 VAL A O 1
ATOM 1095 N N . LEU A 1 134 ? -6.899 0.074 3.928 1.00 92.69 134 LEU A N 1
ATOM 1096 C CA . LEU A 1 134 ? -6.222 -0.932 3.115 1.00 92.69 134 LEU A CA 1
ATOM 1097 C C . LEU A 1 134 ? -6.267 -0.508 1.645 1.00 92.69 134 LEU A C 1
ATOM 1099 O O . LEU A 1 134 ? -7.297 -0.035 1.165 1.00 92.69 134 LEU A O 1
ATOM 1103 N N . LEU A 1 135 ? -5.158 -0.709 0.941 1.00 85.88 135 LEU A N 1
ATOM 1104 C CA . LEU A 1 135 ? -5.042 -0.560 -0.506 1.00 85.88 135 LEU A CA 1
ATOM 1105 C C . LEU A 1 135 ? -4.489 -1.875 -1.059 1.00 85.88 135 LEU A C 1
ATOM 1107 O O . LEU A 1 135 ? -3.566 -2.446 -0.476 1.00 85.88 135 LEU A O 1
ATOM 1111 N N . HIS A 1 136 ? -5.087 -2.368 -2.138 1.00 84.88 136 HIS A N 1
ATOM 1112 C CA . HIS A 1 136 ? -4.720 -3.635 -2.762 1.00 84.88 136 HIS A CA 1
ATOM 1113 C C . HIS A 1 136 ? -3.469 -3.506 -3.649 1.00 84.88 136 HIS A C 1
ATOM 1115 O O . HIS A 1 136 ? -3.001 -2.409 -3.961 1.00 84.88 136 HIS A O 1
ATOM 1121 N N . GLY A 1 137 ? -2.911 -4.652 -4.043 1.00 79.56 137 GLY A N 1
ATOM 1122 C CA . GLY A 1 137 ? -1.832 -4.719 -5.028 1.00 79.56 137 GLY A CA 1
ATOM 1123 C C . GLY A 1 137 ? -2.322 -4.509 -6.465 1.00 79.56 137 GLY A C 1
ATOM 1124 O O . GLY A 1 137 ? -3.517 -4.362 -6.730 1.00 79.56 137 GLY A O 1
ATOM 1125 N N . ILE A 1 138 ? -1.382 -4.536 -7.411 1.00 75.00 138 ILE A N 1
ATOM 1126 C CA . ILE A 1 138 ? -1.699 -4.538 -8.843 1.00 75.00 138 ILE A CA 1
ATOM 1127 C C . ILE A 1 138 ? -2.370 -5.863 -9.246 1.00 75.00 138 ILE A C 1
ATOM 1129 O O . ILE A 1 138 ? -1.965 -6.926 -8.779 1.00 75.00 138 ILE A O 1
ATOM 1133 N N . VAL A 1 139 ? -3.365 -5.802 -10.139 1.00 72.81 139 VAL A N 1
ATOM 1134 C CA . VAL A 1 139 ? -4.167 -6.969 -10.580 1.00 72.81 139 VAL A CA 1
ATOM 1135 C C . VAL A 1 139 ? -4.912 -7.659 -9.416 1.00 72.81 139 VAL A C 1
ATOM 1137 O O . VAL A 1 139 ? -5.147 -8.864 -9.430 1.00 72.81 139 VAL A O 1
ATOM 1140 N N . ALA A 1 140 ? -5.289 -6.876 -8.406 1.00 75.81 140 ALA A N 1
ATOM 1141 C CA . ALA A 1 140 ? -6.140 -7.265 -7.286 1.00 75.81 140 ALA A CA 1
ATOM 1142 C C . ALA A 1 140 ? -7.197 -6.174 -7.048 1.00 75.81 140 ALA A C 1
ATOM 1144 O O . ALA A 1 140 ? -7.098 -5.094 -7.630 1.00 75.81 140 ALA A O 1
ATOM 1145 N N . PHE A 1 141 ? -8.163 -6.456 -6.179 1.00 80.94 141 PHE A N 1
ATOM 1146 C CA . PHE A 1 141 ? -9.307 -5.595 -5.864 1.00 80.94 141 PHE A CA 1
ATOM 1147 C C . PHE A 1 141 ? -9.434 -5.345 -4.353 1.00 80.94 141 PHE A C 1
ATOM 1149 O O . PHE A 1 141 ? -8.860 -6.061 -3.522 1.00 80.94 141 PHE A O 1
ATOM 1156 N N . ALA A 1 142 ? -10.269 -4.387 -3.947 1.00 83.06 142 ALA A N 1
ATOM 1157 C CA . ALA A 1 142 ? -10.601 -4.158 -2.539 1.00 83.06 142 ALA A CA 1
ATOM 1158 C C . ALA A 1 142 ? -11.326 -5.357 -1.890 1.00 83.06 142 ALA A C 1
ATOM 1160 O O . ALA A 1 142 ? -11.248 -5.525 -0.666 1.00 83.06 142 ALA A O 1
ATOM 1161 N N . SER A 1 143 ? -11.980 -6.217 -2.687 1.00 88.12 143 SER A N 1
ATOM 1162 C CA . SER A 1 143 ? -12.561 -7.491 -2.233 1.00 88.12 143 SER A CA 1
ATOM 1163 C C . SER A 1 143 ? -11.514 -8.480 -1.733 1.00 88.12 143 SER A C 1
ATOM 1165 O O . SER A 1 143 ? -11.767 -9.191 -0.760 1.00 88.12 143 SER A O 1
ATOM 1167 N N . ASP A 1 144 ? -10.326 -8.498 -2.332 1.00 88.69 144 ASP A N 1
ATOM 1168 C CA . ASP A 1 144 ? -9.280 -9.479 -2.015 1.00 88.69 144 ASP A CA 1
ATOM 1169 C C . ASP A 1 144 ? -8.645 -9.182 -0.648 1.00 88.69 144 ASP A C 1
ATOM 1171 O O . ASP A 1 144 ? -8.146 -10.065 0.046 1.00 88.69 144 ASP A O 1
ATOM 1175 N N . MET A 1 145 ? -8.774 -7.935 -0.184 1.00 91.94 145 MET A N 1
ATOM 1176 C CA . MET A 1 145 ? -8.382 -7.508 1.161 1.00 91.94 145 MET A CA 1
ATOM 1177 C C . MET A 1 145 ? -9.321 -8.035 2.269 1.00 91.94 145 MET A C 1
ATOM 1179 O O . MET A 1 145 ? -9.085 -7.760 3.448 1.00 91.94 145 MET A O 1
ATOM 1183 N N . THR A 1 146 ? -10.385 -8.780 1.933 1.00 94.31 146 THR A N 1
ATOM 1184 C CA . THR A 1 146 ? -11.383 -9.281 2.900 1.00 94.31 146 THR A CA 1
ATOM 1185 C C . THR A 1 146 ? -10.777 -10.192 3.964 1.00 94.31 146 THR A C 1
ATOM 1187 O O . THR A 1 146 ? -11.153 -10.067 5.130 1.00 94.31 146 THR A O 1
ATOM 1190 N N . GLU A 1 147 ? -9.824 -11.062 3.617 1.00 95.81 147 GLU A N 1
ATOM 1191 C CA . GLU A 1 147 ? -9.185 -11.961 4.590 1.00 95.81 147 GLU A CA 1
ATOM 1192 C C . GLU A 1 147 ? -8.361 -11.173 5.621 1.00 95.81 147 GLU A C 1
ATOM 1194 O O . GLU A 1 147 ? -8.588 -11.297 6.827 1.00 95.81 147 GLU A O 1
ATOM 1199 N N . LEU A 1 148 ? -7.491 -10.269 5.154 1.00 95.44 148 LEU A N 1
ATOM 1200 C CA . LEU A 1 148 ? -6.697 -9.381 6.009 1.00 95.44 148 LEU A CA 1
ATOM 1201 C C . LEU A 1 148 ? -7.590 -8.490 6.890 1.00 95.44 148 LEU A C 1
ATOM 1203 O O . LEU A 1 148 ? -7.354 -8.357 8.092 1.00 95.44 148 LEU A O 1
ATOM 1207 N N . ALA A 1 149 ? -8.651 -7.913 6.322 1.00 95.69 149 ALA A N 1
ATOM 1208 C CA . ALA A 1 149 ? -9.614 -7.113 7.072 1.00 95.69 149 ALA A CA 1
ATOM 1209 C C . ALA A 1 149 ? -10.425 -7.956 8.080 1.00 95.69 149 ALA A C 1
ATOM 1211 O O . ALA A 1 149 ? -10.815 -7.447 9.131 1.00 95.69 149 ALA A O 1
ATOM 1212 N N . GLY A 1 150 ? -10.677 -9.235 7.791 1.00 96.38 150 GLY A N 1
ATOM 1213 C CA . GLY A 1 150 ? -11.291 -10.195 8.710 1.00 96.38 150 GLY A CA 1
ATOM 1214 C C . GLY A 1 150 ? -10.378 -10.531 9.890 1.00 96.38 150 GLY A C 1
ATOM 1215 O O . GLY A 1 150 ? -10.802 -10.431 11.045 1.00 96.38 150 GLY A O 1
ATOM 1216 N N . TRP A 1 151 ? -9.108 -10.843 9.616 1.00 97.69 151 TRP A N 1
ATOM 1217 C CA . TRP A 1 151 ? -8.086 -11.080 10.639 1.00 97.69 151 TRP A CA 1
ATOM 1218 C C . TRP A 1 151 ? -7.919 -9.861 11.555 1.00 97.69 151 TRP A C 1
ATOM 1220 O O . TRP A 1 151 ? -8.067 -9.984 12.770 1.00 97.69 151 TRP A O 1
ATOM 1230 N N . LEU A 1 152 ? -7.751 -8.661 10.987 1.00 96.50 152 LEU A N 1
ATOM 1231 C CA . LEU A 1 152 ? -7.633 -7.418 11.757 1.00 96.50 152 LEU A CA 1
ATOM 1232 C C . LEU A 1 152 ? -8.867 -7.138 12.635 1.00 96.50 152 LEU A C 1
ATOM 1234 O O . LEU A 1 152 ? -8.705 -6.763 13.794 1.00 96.50 152 LEU A O 1
ATOM 1238 N N . ARG A 1 153 ? -10.095 -7.356 12.136 1.00 94.94 153 ARG A N 1
ATOM 1239 C CA . ARG A 1 153 ? -11.330 -7.209 12.940 1.00 94.94 153 ARG A CA 1
ATOM 1240 C C . ARG A 1 153 ? -11.432 -8.241 14.068 1.00 94.94 153 ARG A C 1
ATOM 1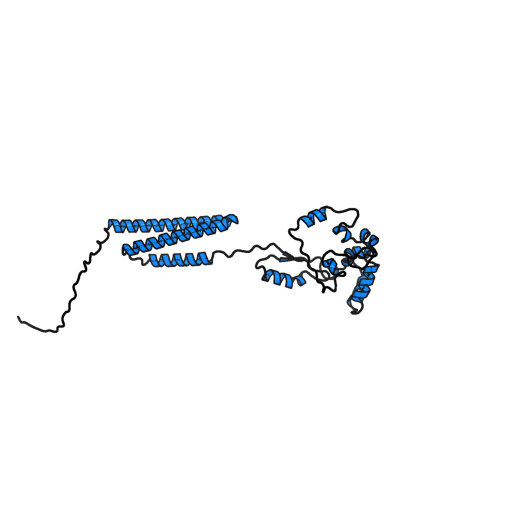242 O O . ARG A 1 153 ? -11.989 -7.928 15.116 1.00 94.94 153 ARG A O 1
ATOM 1249 N N . THR A 1 154 ? -10.887 -9.440 13.864 1.00 95.81 154 THR A N 1
ATOM 1250 C CA . THR A 1 154 ? -10.835 -10.508 14.876 1.00 95.81 154 THR A CA 1
ATOM 1251 C C . THR A 1 154 ? -9.799 -10.199 15.960 1.00 95.81 154 THR A C 1
ATOM 1253 O O . THR A 1 154 ? -10.074 -10.374 17.144 1.00 95.81 154 THR A O 1
ATOM 1256 N N . SER A 1 155 ? -8.622 -9.695 15.576 1.00 96.38 155 SER A N 1
ATOM 1257 C CA . SER A 1 155 ? -7.547 -9.329 16.507 1.00 96.38 155 SER A CA 1
ATOM 1258 C C . SER A 1 155 ? -7.777 -8.003 17.241 1.00 96.38 155 SER A C 1
ATOM 1260 O O . SER A 1 155 ? -7.221 -7.817 18.321 1.00 96.38 155 SER A O 1
ATOM 1262 N N . LEU A 1 156 ? -8.570 -7.080 16.681 1.00 94.31 156 LEU A N 1
ATOM 1263 C CA . LEU A 1 156 ? -8.784 -5.724 17.207 1.00 94.31 156 LEU A CA 1
ATOM 1264 C C . LEU A 1 156 ? -10.297 -5.395 17.282 1.00 94.31 156 LEU A C 1
ATOM 1266 O O . LEU A 1 156 ? -10.809 -4.634 16.456 1.00 94.31 156 LEU A O 1
ATOM 1270 N N . PRO A 1 157 ? -11.056 -5.969 18.239 1.00 91.31 157 PRO A N 1
ATOM 1271 C CA . PRO A 1 157 ? -12.519 -5.884 18.248 1.00 91.31 157 PRO A CA 1
ATOM 1272 C C . PRO A 1 157 ? -13.053 -4.444 18.302 1.00 91.31 157 PRO A C 1
ATOM 1274 O O . PRO A 1 157 ? -12.806 -3.710 19.257 1.00 91.31 157 PRO A O 1
ATOM 1277 N N . GLY A 1 158 ? -13.822 -4.049 17.284 1.00 89.44 158 GLY A N 1
ATOM 1278 C CA . GLY A 1 158 ? -14.380 -2.695 17.154 1.00 89.44 158 GLY A CA 1
ATOM 1279 C C . GLY A 1 158 ? -13.541 -1.716 16.321 1.00 89.44 158 GLY A C 1
ATOM 1280 O O . GLY A 1 158 ? -13.911 -0.548 16.215 1.00 89.44 158 GLY A O 1
ATOM 1281 N N . ILE A 1 159 ? -12.441 -2.160 15.703 1.00 94.62 159 ILE A N 1
ATOM 1282 C CA . ILE A 1 159 ? -11.675 -1.340 14.755 1.00 94.62 159 ILE A CA 1
ATOM 1283 C C . ILE A 1 159 ? -12.479 -1.000 13.487 1.00 94.62 159 ILE A C 1
ATOM 1285 O O . ILE A 1 159 ? -13.139 -1.856 12.892 1.00 94.62 159 ILE A O 1
ATOM 1289 N N . TYR A 1 160 ? -12.379 0.251 13.030 1.00 94.75 160 TYR A N 1
ATOM 1290 C CA . TYR A 1 160 ? -12.873 0.656 11.714 1.00 94.75 160 TYR A CA 1
ATOM 1291 C C . TYR A 1 160 ? -11.821 0.354 10.639 1.00 94.75 160 TYR A C 1
ATOM 1293 O O . TYR A 1 160 ? -10.689 0.835 10.725 1.00 94.75 160 TYR A O 1
ATOM 1301 N N . ILE A 1 161 ? -12.205 -0.418 9.619 1.00 95.31 161 ILE A N 1
ATOM 1302 C CA . ILE A 1 161 ? -11.353 -0.765 8.473 1.00 95.31 161 ILE A CA 1
ATOM 1303 C C . ILE A 1 161 ? -12.128 -0.540 7.184 1.00 95.31 161 ILE A C 1
ATOM 1305 O O . ILE A 1 161 ? -13.207 -1.119 7.015 1.00 95.31 161 ILE A O 1
ATOM 1309 N N . VAL A 1 162 ? -11.534 0.230 6.275 1.00 93.56 162 VAL A N 1
ATOM 1310 C CA . VAL A 1 162 ? -11.993 0.412 4.896 1.00 93.56 162 VAL A CA 1
ATOM 1311 C C . VAL A 1 162 ? -10.927 -0.104 3.929 1.00 93.56 162 VAL A C 1
ATOM 1313 O O . VAL A 1 162 ? -9.744 0.182 4.104 1.00 93.56 162 VAL A O 1
ATOM 1316 N N . SER A 1 163 ? -11.348 -0.857 2.915 1.00 90.06 163 SER A N 1
ATOM 1317 C CA . SER A 1 163 ? -10.522 -1.192 1.751 1.00 90.06 163 SER A CA 1
ATOM 1318 C C . SER A 1 163 ? -10.882 -0.227 0.626 1.00 90.06 163 SER A C 1
ATOM 1320 O O . SER A 1 163 ? -12.067 -0.014 0.371 1.00 90.06 163 SER A O 1
ATOM 1322 N N . ILE A 1 164 ? -9.883 0.384 -0.006 1.00 84.75 164 ILE A N 1
ATOM 1323 C CA . ILE A 1 164 ? -10.068 1.353 -1.090 1.00 84.75 164 ILE A CA 1
ATOM 1324 C C . ILE A 1 164 ? -9.857 0.650 -2.427 1.00 84.75 164 ILE A C 1
ATOM 1326 O O . ILE A 1 164 ? -8.809 0.046 -2.634 1.00 84.75 164 ILE A O 1
ATOM 1330 N N . GLU A 1 165 ? -10.842 0.769 -3.312 1.00 78.81 165 GLU A N 1
ATOM 1331 C CA . GLU A 1 165 ? -10.731 0.437 -4.735 1.00 78.81 165 GLU A CA 1
ATOM 1332 C C . GLU A 1 165 ? -10.206 1.671 -5.490 1.00 78.81 165 GLU A C 1
ATOM 1334 O O . GLU A 1 165 ? -10.621 2.797 -5.188 1.00 78.81 165 GLU A O 1
ATOM 1339 N N . ILE A 1 166 ? -9.309 1.486 -6.462 1.00 65.25 166 ILE A N 1
ATOM 1340 C CA . ILE A 1 166 ? -8.840 2.568 -7.344 1.00 65.25 166 ILE A CA 1
ATOM 1341 C C . ILE A 1 166 ? -9.020 2.141 -8.805 1.00 65.25 166 ILE A C 1
ATOM 1343 O O . ILE A 1 166 ? -8.191 1.428 -9.365 1.00 65.25 166 ILE A O 1
ATOM 1347 N N . GLY A 1 167 ? -10.114 2.614 -9.407 1.00 54.44 167 GLY A N 1
ATOM 1348 C CA . GLY A 1 167 ? -10.623 2.153 -10.702 1.00 54.44 167 GLY A CA 1
ATOM 1349 C C . GLY A 1 167 ? -11.962 1.426 -10.549 1.00 54.44 167 GLY A C 1
ATOM 1350 O O . GLY A 1 167 ? -12.428 1.211 -9.432 1.00 54.44 167 GLY A O 1
ATOM 1351 N N . ASN A 1 168 ? -12.585 1.064 -11.668 1.00 48.62 168 ASN A N 1
ATOM 1352 C CA . ASN A 1 168 ? -13.717 0.144 -11.729 1.00 48.62 168 ASN A CA 1
ATOM 1353 C C . ASN A 1 168 ? -13.332 -1.037 -12.640 1.00 48.62 168 ASN A C 1
ATOM 1355 O O . ASN A 1 168 ? -13.110 -0.840 -13.825 1.00 48.62 168 ASN A O 1
ATOM 1359 N N . ASP A 1 169 ? -13.298 -2.259 -12.110 1.00 52.62 169 ASP A N 1
ATOM 1360 C CA . ASP A 1 169 ? -12.912 -3.489 -12.827 1.00 52.62 169 ASP A CA 1
ATOM 1361 C C . ASP A 1 169 ? -11.410 -3.635 -13.192 1.00 52.62 169 ASP A C 1
ATOM 1363 O O . ASP A 1 169 ? -10.570 -2.754 -13.008 1.00 52.62 169 ASP A O 1
ATOM 1367 N N . PHE A 1 170 ? -11.055 -4.837 -13.668 1.00 50.28 170 PHE A N 1
ATOM 1368 C CA . PHE A 1 170 ? -9.679 -5.331 -13.868 1.00 50.28 170 PHE A CA 1
ATOM 1369 C C . PHE A 1 170 ? -8.808 -4.429 -14.754 1.00 50.28 170 PHE A C 1
ATOM 1371 O O . PHE A 1 170 ? -7.611 -4.265 -14.507 1.00 50.28 170 PHE A O 1
ATOM 1378 N N . ASP A 1 171 ? -9.390 -3.898 -15.830 1.00 50.81 171 ASP A N 1
ATOM 1379 C CA . ASP A 1 171 ? -8.645 -3.168 -16.853 1.00 50.81 171 ASP A CA 1
ATOM 1380 C C . ASP A 1 171 ? -8.274 -1.739 -16.398 1.00 50.81 171 ASP A C 1
ATOM 1382 O O . ASP A 1 171 ? -7.308 -1.176 -16.913 1.00 50.81 171 ASP A O 1
ATOM 1386 N N . ASP A 1 172 ? -8.924 -1.191 -15.364 1.00 51.88 172 ASP A N 1
ATOM 1387 C CA . ASP A 1 172 ? -8.625 0.137 -14.805 1.00 51.88 172 ASP A CA 1
ATOM 1388 C C . ASP A 1 172 ? -7.303 0.168 -14.020 1.00 51.88 172 ASP A C 1
ATOM 1390 O O . ASP A 1 172 ? -6.502 1.091 -14.175 1.00 51.88 172 ASP A O 1
ATOM 1394 N N . SER A 1 173 ? -7.014 -0.878 -13.236 1.00 50.97 173 SER A N 1
ATOM 1395 C CA . SER A 1 173 ? -5.757 -1.005 -12.469 1.00 50.97 173 SER A CA 1
ATOM 1396 C C . SER A 1 173 ? -4.501 -1.169 -13.348 1.00 50.97 173 SER A C 1
ATOM 1398 O O . SER A 1 173 ? -3.368 -1.073 -12.856 1.00 50.97 173 SER A O 1
ATOM 1400 N N . PHE A 1 174 ? -4.670 -1.440 -14.649 1.00 55.50 174 PHE A N 1
ATOM 1401 C CA . PHE A 1 174 ? -3.570 -1.806 -15.546 1.00 55.50 174 PHE A CA 1
ATOM 1402 C C . PHE A 1 174 ? -3.499 -1.001 -16.859 1.00 55.50 174 PHE A C 1
ATOM 1404 O O . PHE A 1 174 ? -2.382 -0.784 -17.335 1.00 55.50 174 PHE A O 1
ATOM 1411 N N . LEU A 1 175 ? -4.630 -0.581 -17.453 1.00 54.34 175 LEU A N 1
ATOM 1412 C CA . LEU A 1 175 ? -4.732 -0.171 -18.869 1.00 54.34 175 LEU A CA 1
ATOM 1413 C C . LEU A 1 175 ? -5.770 0.942 -19.168 1.00 54.34 175 LEU A C 1
ATOM 1415 O O . LEU A 1 175 ? -6.659 0.765 -20.006 1.00 54.34 175 LEU A O 1
ATOM 1419 N N . TRP A 1 176 ? -5.630 2.136 -18.585 1.00 48.31 176 TRP A N 1
ATOM 1420 C CA . TRP A 1 176 ? -6.414 3.311 -19.015 1.00 48.31 176 TRP A CA 1
ATOM 1421 C C . TRP A 1 176 ? -5.643 4.233 -19.970 1.00 48.31 176 TRP A C 1
ATOM 1423 O O . TRP A 1 176 ? -4.560 4.697 -19.642 1.00 48.31 176 TRP A O 1
ATOM 1433 N N . SER A 1 177 ? -6.145 4.600 -21.153 1.00 40.97 177 SER A N 1
ATOM 1434 C CA . SER A 1 177 ? -7.201 3.984 -21.985 1.00 40.97 177 SER A CA 1
ATOM 1435 C C . SER A 1 177 ? -6.568 3.191 -23.133 1.00 40.97 177 SER A C 1
ATOM 1437 O O . SER A 1 177 ? -5.396 3.433 -23.439 1.00 40.97 177 SER A O 1
ATOM 1439 N N . LEU A 1 178 ? -7.290 2.305 -23.843 1.00 41.75 178 LEU A N 1
ATOM 1440 C CA . LEU A 1 178 ? -6.745 1.768 -25.103 1.00 41.75 178 LEU A CA 1
ATOM 1441 C C . LEU A 1 178 ? -7.732 1.112 -26.087 1.00 41.75 178 LEU A C 1
ATOM 1443 O O . LEU A 1 178 ? -8.071 -0.063 -25.982 1.00 41.75 178 LEU A O 1
ATOM 1447 N N . ASP A 1 179 ? -8.070 1.833 -27.157 1.00 52.72 179 ASP A N 1
ATOM 1448 C CA . ASP A 1 179 ? -8.878 1.291 -28.251 1.00 52.72 179 ASP A CA 1
ATOM 1449 C C . ASP A 1 179 ? -8.112 0.267 -29.117 1.00 52.72 179 ASP A C 1
ATOM 1451 O O . ASP A 1 179 ? -7.196 0.600 -29.878 1.00 52.72 179 ASP A O 1
ATOM 1455 N N . LYS A 1 180 ? -8.567 -0.991 -29.057 1.00 45.53 180 LYS A N 1
ATOM 1456 C CA . LYS A 1 180 ? -8.359 -2.104 -30.012 1.00 45.53 180 LYS A CA 1
ATOM 1457 C C . LYS A 1 180 ? -6.946 -2.681 -30.183 1.00 45.53 180 LYS A C 1
ATOM 1459 O O . LYS A 1 180 ? -6.825 -3.883 -30.410 1.00 45.53 180 LYS A O 1
ATOM 1464 N N . GLN A 1 181 ? -5.863 -1.901 -30.101 1.00 43.97 181 GLN A N 1
ATOM 1465 C CA . GLN A 1 181 ? -4.528 -2.445 -30.419 1.00 43.97 181 GLN A CA 1
ATOM 1466 C C . GLN A 1 181 ? -3.931 -3.317 -29.305 1.00 43.97 181 GLN A C 1
ATOM 1468 O O . GLN A 1 181 ? -3.470 -4.423 -29.603 1.00 43.97 181 GLN A O 1
ATOM 1473 N N . VAL A 1 182 ? -3.980 -2.896 -28.030 1.00 50.97 182 VAL A N 1
ATOM 1474 C CA . VAL A 1 182 ? -3.561 -3.796 -26.934 1.00 50.97 182 VAL A CA 1
ATOM 1475 C C . VAL A 1 182 ? -4.635 -4.774 -26.495 1.00 50.97 182 VAL A C 1
ATOM 1477 O O . VAL A 1 182 ? -4.286 -5.742 -25.842 1.00 50.97 182 VAL A O 1
ATOM 1480 N N . GLU A 1 183 ? -5.892 -4.631 -26.916 1.00 51.66 183 GLU A N 1
ATOM 1481 C CA . GLU A 1 183 ? -6.865 -5.721 -26.779 1.00 51.66 183 GLU A CA 1
ATOM 1482 C C . GLU A 1 183 ? -6.314 -6.985 -27.464 1.00 51.66 183 GLU A C 1
ATOM 1484 O O . GLU A 1 183 ? -6.215 -8.045 -26.845 1.00 51.66 183 GLU A O 1
ATOM 1489 N N . HIS A 1 184 ? -5.806 -6.856 -28.699 1.00 49.91 184 HIS A N 1
ATOM 1490 C CA . HIS A 1 184 ? -5.135 -7.958 -29.391 1.00 49.91 184 HIS A CA 1
ATOM 1491 C C . HIS A 1 184 ? -3.823 -8.386 -28.708 1.00 49.91 184 HIS A C 1
ATOM 1493 O O . HIS A 1 184 ? -3.550 -9.581 -28.621 1.00 49.91 184 HIS A O 1
ATOM 1499 N N . PHE A 1 185 ? -3.010 -7.455 -28.196 1.00 51.75 185 PHE A N 1
ATOM 1500 C CA . PHE A 1 185 ? -1.764 -7.788 -27.485 1.00 51.75 185 PHE A CA 1
ATOM 1501 C C . PHE A 1 185 ? -2.027 -8.544 -26.172 1.00 51.75 185 PHE A C 1
ATOM 1503 O O . PHE A 1 185 ? -1.532 -9.651 -25.978 1.00 51.75 185 PHE A O 1
ATOM 1510 N N . CYS A 1 186 ? -2.851 -7.986 -25.289 1.00 51.97 186 CYS A N 1
ATOM 1511 C CA . CYS A 1 186 ? -3.205 -8.557 -23.999 1.00 51.97 186 CYS A CA 1
ATOM 1512 C C . CYS A 1 186 ? -4.002 -9.854 -24.148 1.00 51.97 186 CYS A C 1
ATOM 1514 O O . CYS A 1 186 ? -3.762 -10.768 -23.374 1.00 51.97 186 CYS A O 1
ATOM 1516 N N . THR A 1 187 ? -4.843 -10.016 -25.174 1.00 53.06 187 THR A N 1
ATOM 1517 C CA . THR A 1 187 ? -5.502 -11.308 -25.460 1.00 53.06 187 THR A CA 1
ATOM 1518 C C . THR A 1 187 ? -4.497 -12.379 -25.904 1.00 53.06 187 THR A C 1
ATOM 1520 O O . THR A 1 187 ? -4.640 -13.548 -25.554 1.00 53.06 187 THR A O 1
ATOM 1523 N N . ARG A 1 188 ? -3.428 -12.003 -26.622 1.00 51.16 188 ARG A N 1
ATOM 1524 C CA . ARG A 1 188 ? -2.324 -12.915 -26.987 1.00 51.16 188 ARG A CA 1
ATOM 1525 C C . ARG A 1 188 ? -1.398 -13.242 -25.811 1.00 51.16 188 ARG A C 1
ATOM 1527 O O . ARG A 1 188 ? -0.790 -14.303 -25.823 1.00 51.16 188 ARG A O 1
ATOM 1534 N N . ILE A 1 189 ? -1.296 -12.358 -24.817 1.00 54.00 189 ILE A N 1
ATOM 1535 C CA . ILE A 1 189 ? -0.562 -12.588 -23.563 1.00 54.00 189 ILE A CA 1
ATOM 1536 C C . ILE A 1 189 ? -1.401 -13.453 -22.600 1.00 54.00 189 ILE A C 1
ATOM 1538 O O . ILE A 1 189 ? -0.963 -14.536 -22.219 1.00 54.00 189 ILE A O 1
ATOM 1542 N N . ARG A 1 190 ? -2.629 -13.029 -22.255 1.00 53.69 190 ARG A N 1
ATOM 1543 C CA . ARG A 1 190 ? -3.544 -13.701 -21.303 1.00 53.69 190 ARG A CA 1
ATOM 1544 C C . ARG A 1 190 ? -3.818 -15.170 -21.660 1.00 53.69 190 ARG A C 1
ATOM 1546 O O . ARG A 1 190 ? -3.977 -15.979 -20.754 1.00 53.69 190 ARG A O 1
ATOM 1553 N N . ASN A 1 191 ? -3.813 -15.525 -22.948 1.00 55.97 191 ASN A N 1
ATOM 1554 C CA . ASN A 1 191 ? -4.149 -16.874 -23.420 1.00 55.97 191 ASN A CA 1
ATOM 1555 C C . ASN A 1 191 ? -2.951 -17.824 -23.641 1.00 55.97 191 ASN A C 1
ATOM 1557 O O . ASN A 1 191 ? -3.180 -18.963 -24.043 1.00 55.97 191 ASN A O 1
ATOM 1561 N N . ASP A 1 192 ? -1.698 -17.408 -23.408 1.00 51.84 192 ASP A N 1
ATOM 1562 C CA . ASP A 1 192 ? -0.521 -18.275 -23.607 1.00 51.84 192 ASP A CA 1
ATOM 1563 C C . ASP A 1 192 ? 0.321 -18.434 -22.328 1.00 51.84 192 ASP A C 1
ATOM 1565 O O . ASP A 1 192 ? 1.129 -17.575 -21.961 1.00 51.84 192 ASP A O 1
ATOM 1569 N N . ILE A 1 193 ? 0.146 -19.590 -21.680 1.00 50.09 193 ILE A N 1
ATOM 1570 C CA . ILE A 1 193 ? 0.815 -20.010 -20.436 1.00 50.09 193 ILE A CA 1
ATOM 1571 C C . ILE A 1 193 ? 2.352 -19.967 -20.516 1.00 50.09 193 ILE A C 1
ATOM 1573 O O . ILE A 1 193 ? 3.005 -19.799 -19.488 1.00 50.09 193 ILE A O 1
ATOM 1577 N N . HIS A 1 194 ? 2.952 -20.078 -21.704 1.00 47.50 194 HIS A N 1
ATOM 1578 C CA . HIS A 1 194 ? 4.409 -20.105 -21.862 1.00 47.50 194 HIS A CA 1
ATOM 1579 C C . HIS A 1 194 ? 5.024 -18.743 -22.216 1.00 47.50 194 HIS A C 1
ATOM 1581 O O . HIS A 1 194 ? 6.250 -18.627 -22.276 1.00 47.50 194 HIS A O 1
ATOM 1587 N N . LEU A 1 195 ? 4.215 -17.700 -22.451 1.00 50.28 195 LEU A N 1
ATOM 1588 C CA . LEU A 1 195 ? 4.710 -16.406 -22.942 1.00 50.28 195 LEU A CA 1
ATOM 1589 C C . LEU A 1 195 ? 4.627 -15.244 -21.949 1.00 50.28 195 LEU A C 1
ATOM 1591 O O . LEU A 1 195 ? 5.344 -14.258 -22.146 1.00 50.28 195 LEU A O 1
ATOM 1595 N N . GLN A 1 196 ? 3.782 -15.337 -20.916 1.00 53.59 196 GLN A N 1
ATOM 1596 C CA . GLN A 1 196 ? 3.362 -14.178 -20.116 1.00 53.59 196 GLN A CA 1
ATOM 1597 C C . GLN A 1 196 ? 4.521 -13.394 -19.489 1.00 53.59 196 GLN A C 1
ATOM 1599 O O . GLN A 1 196 ? 4.727 -12.245 -19.870 1.00 53.59 196 GLN A O 1
ATOM 1604 N N . GLN A 1 197 ? 5.317 -13.981 -18.589 1.00 51.88 197 GLN A N 1
ATOM 1605 C CA . GLN A 1 197 ? 6.399 -13.234 -17.928 1.00 51.88 197 GLN A CA 1
ATOM 1606 C C . GLN A 1 197 ? 7.550 -12.877 -18.882 1.00 51.88 197 GLN A C 1
ATOM 1608 O O . GLN A 1 197 ? 7.901 -11.705 -19.013 1.00 51.88 197 GLN A O 1
ATOM 1613 N N . ALA A 1 198 ? 8.138 -13.862 -19.572 1.00 54.25 198 ALA A N 1
ATOM 1614 C CA . ALA A 1 198 ? 9.389 -13.660 -20.307 1.00 54.25 198 ALA A CA 1
ATOM 1615 C C . ALA A 1 198 ? 9.270 -12.637 -21.454 1.00 54.25 198 ALA A C 1
ATOM 1617 O O . ALA A 1 198 ? 10.161 -11.801 -21.624 1.00 54.25 198 ALA A O 1
ATOM 1618 N N . ARG A 1 199 ? 8.168 -12.652 -22.224 1.00 63.09 199 ARG A N 1
ATOM 1619 C CA . ARG A 1 199 ? 7.966 -11.673 -23.308 1.00 63.09 199 ARG A CA 1
ATOM 1620 C C . ARG A 1 199 ? 7.470 -10.323 -22.795 1.00 63.09 199 ARG A C 1
ATOM 1622 O O . ARG A 1 199 ? 7.898 -9.305 -23.332 1.00 63.09 199 ARG A O 1
ATOM 1629 N N . PHE A 1 200 ? 6.633 -10.283 -21.755 1.00 69.06 200 PHE A N 1
ATOM 1630 C CA . PHE A 1 200 ? 6.211 -9.012 -21.156 1.00 69.06 200 PHE A CA 1
ATOM 1631 C C . PHE A 1 200 ? 7.399 -8.263 -20.540 1.00 69.06 200 PHE A C 1
ATOM 1633 O O . PHE A 1 200 ? 7.603 -7.092 -20.855 1.00 69.06 200 PHE A O 1
ATOM 1640 N N . HIS A 1 201 ? 8.251 -8.955 -19.774 1.00 72.38 201 HIS A N 1
ATOM 1641 C CA . HIS A 1 201 ? 9.491 -8.396 -19.234 1.00 72.38 201 HIS A CA 1
ATOM 1642 C C . HIS A 1 201 ? 10.381 -7.820 -20.347 1.00 72.38 201 HIS A C 1
ATOM 1644 O O . HIS A 1 201 ? 10.811 -6.675 -20.256 1.00 72.38 201 HIS A O 1
ATOM 1650 N N . GLN A 1 202 ? 10.621 -8.560 -21.437 1.00 74.00 202 GLN A N 1
ATOM 1651 C CA . GLN A 1 202 ? 11.417 -8.063 -22.572 1.00 74.00 202 GLN A CA 1
ATOM 1652 C C . GLN A 1 202 ? 10.817 -6.808 -23.229 1.00 74.00 202 GLN A C 1
ATOM 1654 O O . GLN A 1 202 ? 11.559 -5.914 -23.641 1.00 74.00 202 GLN A O 1
ATOM 1659 N N . LEU A 1 203 ? 9.487 -6.725 -23.330 1.00 73.44 203 LEU A N 1
ATOM 1660 C CA . LEU A 1 203 ? 8.800 -5.586 -23.937 1.00 73.44 203 LEU A CA 1
ATOM 1661 C C . LEU A 1 203 ? 8.817 -4.352 -23.030 1.00 73.44 203 LEU A C 1
ATOM 1663 O O . LEU A 1 203 ? 9.157 -3.274 -23.512 1.00 73.44 203 LEU A O 1
ATOM 1667 N N . ILE A 1 204 ? 8.553 -4.496 -21.728 1.00 81.19 204 ILE A N 1
ATOM 1668 C CA . ILE A 1 204 ? 8.670 -3.387 -20.771 1.00 81.19 204 ILE A CA 1
ATOM 1669 C C . ILE A 1 204 ? 10.137 -2.931 -20.658 1.00 81.19 204 ILE A C 1
ATOM 1671 O O . ILE A 1 204 ? 10.408 -1.748 -20.841 1.00 81.19 204 ILE A O 1
ATOM 1675 N N . THR A 1 205 ? 11.113 -3.839 -20.531 1.00 81.56 205 THR A N 1
ATOM 1676 C CA . THR A 1 205 ? 12.559 -3.510 -20.540 1.00 81.56 205 THR A CA 1
ATOM 1677 C C . THR A 1 205 ? 12.991 -2.675 -21.753 1.00 81.56 205 THR A C 1
ATOM 1679 O O . THR A 1 205 ? 13.914 -1.861 -21.648 1.00 81.56 205 THR A O 1
ATOM 1682 N N . LYS A 1 206 ? 12.334 -2.858 -22.906 1.00 82.56 206 LYS A N 1
ATOM 1683 C CA . LYS A 1 206 ? 12.634 -2.142 -24.153 1.00 82.56 206 LYS A CA 1
ATOM 1684 C C . LYS A 1 206 ? 11.840 -0.841 -24.332 1.00 82.56 206 LYS A C 1
ATOM 1686 O O . LYS A 1 206 ? 12.383 0.103 -24.903 1.00 82.56 206 LYS A O 1
ATOM 1691 N N . TYR A 1 207 ? 10.584 -0.797 -23.880 1.00 87.12 207 TYR A N 1
ATOM 1692 C CA . TYR A 1 207 ? 9.618 0.254 -24.229 1.00 87.12 207 TYR A CA 1
ATOM 1693 C C . TYR A 1 207 ? 8.999 1.004 -23.036 1.00 87.12 207 TYR A C 1
ATOM 1695 O O . TYR A 1 207 ? 8.207 1.914 -23.267 1.00 87.12 207 TYR A O 1
ATOM 1703 N N . ALA A 1 208 ? 9.355 0.691 -21.782 1.00 89.38 208 ALA A N 1
ATOM 1704 C CA . ALA A 1 208 ? 8.785 1.332 -20.588 1.00 89.38 208 ALA A CA 1
ATOM 1705 C C . ALA A 1 208 ? 8.790 2.864 -20.658 1.00 89.38 208 ALA A C 1
ATOM 1707 O O . ALA A 1 208 ? 7.829 3.495 -20.243 1.00 89.38 208 ALA A O 1
ATOM 1708 N N . TYR A 1 209 ? 9.860 3.459 -21.187 1.00 93.88 209 TYR A N 1
ATOM 1709 C CA . TYR A 1 209 ? 10.073 4.909 -21.226 1.00 93.88 209 TYR A CA 1
ATOM 1710 C C . TYR A 1 209 ? 9.542 5.597 -22.492 1.00 93.88 209 TYR A C 1
ATOM 1712 O O . TYR A 1 209 ? 9.793 6.782 -22.693 1.00 93.88 209 TYR A O 1
ATOM 1720 N N . GLU A 1 210 ? 8.824 4.881 -23.358 1.00 89.31 210 GLU A N 1
ATOM 1721 C CA . GLU A 1 210 ? 8.109 5.508 -24.469 1.00 89.31 210 GLU A CA 1
ATOM 1722 C C . GLU A 1 210 ? 6.831 6.169 -23.936 1.00 89.31 210 GLU A C 1
ATOM 1724 O O . GLU A 1 210 ? 6.074 5.541 -23.194 1.00 89.31 210 GLU A O 1
ATOM 1729 N N . LYS A 1 211 ? 6.558 7.426 -24.318 1.00 85.50 211 LYS A N 1
ATOM 1730 C CA . LYS A 1 211 ? 5.478 8.232 -23.713 1.00 85.50 211 LYS A CA 1
ATOM 1731 C C . LYS A 1 211 ? 4.127 7.500 -23.656 1.00 85.50 211 LYS A C 1
ATOM 1733 O O . LYS A 1 211 ? 3.491 7.475 -22.613 1.00 85.50 211 LYS A O 1
ATOM 1738 N N . PHE A 1 212 ? 3.717 6.857 -24.751 1.00 80.50 212 PHE A N 1
ATOM 1739 C CA . PHE A 1 212 ? 2.449 6.116 -24.830 1.00 80.50 212 PHE A CA 1
ATOM 1740 C C . PHE A 1 212 ? 2.339 4.972 -23.804 1.00 80.50 212 PHE A C 1
ATOM 1742 O O . PHE A 1 212 ? 1.235 4.628 -23.394 1.00 80.50 212 PHE A O 1
ATOM 1749 N N . ILE A 1 213 ? 3.468 4.383 -23.398 1.00 82.81 213 ILE A N 1
ATOM 1750 C CA . ILE A 1 213 ? 3.536 3.308 -22.402 1.00 82.81 213 ILE A CA 1
ATOM 1751 C C . ILE A 1 213 ? 3.474 3.889 -20.982 1.00 82.81 213 ILE A C 1
ATOM 1753 O O . ILE A 1 213 ? 2.729 3.373 -20.154 1.00 82.81 213 ILE A O 1
ATOM 1757 N N . GLN A 1 214 ? 4.167 5.002 -20.720 1.00 87.44 214 GLN A N 1
ATOM 1758 C CA . GLN A 1 214 ? 4.048 5.753 -19.459 1.00 87.44 214 GLN A CA 1
ATOM 1759 C C . GLN A 1 214 ? 2.635 6.321 -19.240 1.00 87.44 214 GLN A C 1
ATOM 1761 O O . GLN A 1 214 ? 2.123 6.273 -18.127 1.00 87.44 214 GLN A O 1
ATOM 1766 N N . ASP A 1 215 ? 1.983 6.807 -20.300 1.00 79.62 215 ASP A N 1
ATOM 1767 C CA . ASP A 1 215 ? 0.616 7.343 -20.262 1.00 79.62 215 ASP A CA 1
ATOM 1768 C C . ASP A 1 215 ? -0.457 6.269 -19.955 1.00 79.62 215 ASP A C 1
ATOM 1770 O O . ASP A 1 215 ? -1.587 6.646 -19.657 1.00 79.62 215 ASP A O 1
ATOM 1774 N N . ARG A 1 216 ? -0.165 4.960 -20.115 1.00 73.19 216 ARG A N 1
ATOM 1775 C CA . ARG A 1 216 ? -1.205 3.901 -20.205 1.00 73.19 216 ARG A CA 1
ATOM 1776 C C . ARG A 1 216 ? -0.931 2.586 -19.471 1.00 73.19 216 ARG A C 1
ATOM 1778 O O . ARG A 1 216 ? -1.844 1.774 -19.382 1.00 73.19 216 ARG A O 1
ATOM 1785 N N . ILE A 1 217 ? 0.289 2.330 -18.989 1.00 77.56 217 ILE A N 1
ATOM 1786 C CA . ILE A 1 217 ? 0.633 1.096 -18.259 1.00 77.56 217 ILE A CA 1
ATOM 1787 C C . ILE A 1 217 ? 1.181 1.459 -16.877 1.00 77.56 217 ILE A C 1
ATOM 1789 O O . ILE A 1 217 ? 2.273 2.021 -16.751 1.00 77.56 217 ILE A O 1
ATOM 1793 N N . SER A 1 218 ? 0.453 1.080 -15.824 1.00 81.00 218 SER A N 1
ATOM 1794 C CA . SER A 1 218 ? 0.817 1.383 -14.430 1.00 81.00 218 SER A CA 1
ATOM 1795 C C . SER A 1 218 ? 2.208 0.851 -14.053 1.00 81.00 218 SER A C 1
ATOM 1797 O O . SER A 1 218 ? 3.007 1.589 -13.483 1.00 81.00 218 SER A O 1
ATOM 1799 N N . ILE A 1 219 ? 2.573 -0.362 -14.490 1.00 85.25 219 ILE A N 1
ATOM 1800 C CA . ILE A 1 219 ? 3.912 -0.953 -14.271 1.00 85.25 219 ILE A CA 1
ATOM 1801 C C . ILE A 1 219 ? 5.051 -0.082 -14.831 1.00 85.25 219 ILE A C 1
ATOM 1803 O O . ILE A 1 219 ? 6.130 -0.010 -14.242 1.00 85.25 219 ILE A O 1
ATOM 1807 N N . ALA A 1 220 ? 4.839 0.612 -15.953 1.00 89.19 220 ALA A N 1
ATOM 1808 C CA . ALA A 1 220 ? 5.886 1.428 -16.566 1.00 89.19 220 ALA A CA 1
ATOM 1809 C C . ALA A 1 220 ? 6.267 2.644 -15.704 1.00 89.19 220 ALA A C 1
ATOM 1811 O O . ALA A 1 220 ? 7.422 3.072 -15.724 1.00 89.19 220 ALA A O 1
ATOM 1812 N N . ASN A 1 221 ? 5.323 3.157 -14.909 1.00 91.50 221 ASN A N 1
ATOM 1813 C CA . ASN A 1 221 ? 5.484 4.348 -14.072 1.00 91.50 221 ASN A CA 1
ATOM 1814 C C . ASN A 1 221 ? 6.439 4.124 -12.878 1.00 91.50 221 ASN A C 1
ATOM 1816 O O . ASN A 1 221 ? 6.917 5.089 -12.279 1.00 91.50 221 ASN A O 1
ATOM 1820 N N . TYR A 1 222 ? 6.754 2.864 -12.555 1.00 92.75 222 TYR A N 1
ATOM 1821 C CA . TYR A 1 222 ? 7.764 2.482 -11.563 1.00 92.75 222 TYR A CA 1
ATOM 1822 C C . TYR A 1 222 ? 8.827 1.515 -12.106 1.00 92.75 222 TYR A C 1
ATOM 1824 O O . TYR A 1 222 ? 9.559 0.882 -11.347 1.00 92.75 222 TYR A O 1
ATOM 1832 N N . TRP A 1 223 ? 8.973 1.430 -13.431 1.00 93.81 223 TRP A N 1
ATOM 1833 C CA . TRP A 1 223 ? 10.022 0.621 -14.042 1.00 93.81 223 TRP A CA 1
ATOM 1834 C C . TRP A 1 223 ? 11.390 1.307 -13.917 1.00 93.81 223 TRP A C 1
ATOM 1836 O O . TRP A 1 223 ? 11.635 2.326 -14.570 1.00 93.81 223 TRP A O 1
ATOM 1846 N N . HIS A 1 224 ? 12.310 0.740 -13.132 1.00 94.50 224 HIS A N 1
ATOM 1847 C CA . HIS A 1 224 ? 13.687 1.230 -13.003 1.00 94.50 224 HIS A CA 1
ATOM 1848 C C . HIS A 1 224 ? 14.684 0.263 -13.667 1.00 94.50 224 HIS A C 1
ATOM 1850 O O . HIS A 1 224 ? 15.025 -0.785 -13.125 1.00 94.50 224 HIS A O 1
ATOM 1856 N N . ASN A 1 225 ? 15.171 0.625 -14.859 1.00 93.50 225 ASN A N 1
ATOM 1857 C CA . ASN A 1 225 ? 16.245 -0.088 -15.546 1.00 93.50 225 ASN A CA 1
ATOM 1858 C C . ASN A 1 225 ? 17.599 0.602 -15.260 1.00 93.50 225 ASN A C 1
ATOM 1860 O O . ASN A 1 225 ? 17.847 1.678 -15.816 1.00 93.50 225 ASN A O 1
ATOM 1864 N N . PRO A 1 226 ? 18.507 -0.016 -14.479 1.00 92.81 226 PRO A N 1
ATOM 1865 C CA . PRO A 1 226 ? 19.778 0.592 -14.070 1.00 92.81 226 PRO A CA 1
ATOM 1866 C C . PRO A 1 226 ? 20.738 0.850 -15.242 1.00 92.81 226 PRO A C 1
ATOM 1868 O O . PRO A 1 226 ? 21.642 1.674 -15.127 1.00 92.81 226 PRO A O 1
ATOM 1871 N N . THR A 1 227 ? 20.541 0.192 -16.392 1.00 92.88 227 THR A N 1
ATOM 1872 C CA . THR A 1 227 ? 21.324 0.429 -17.623 1.00 92.88 227 THR A CA 1
ATOM 1873 C C . THR A 1 227 ? 20.794 1.589 -18.474 1.00 92.88 227 THR A C 1
ATOM 1875 O O . THR A 1 227 ? 21.413 1.957 -19.469 1.00 92.88 227 THR A O 1
ATOM 1878 N N . GLN A 1 228 ? 19.651 2.178 -18.104 1.00 93.69 228 GLN A N 1
ATOM 1879 C CA . GLN A 1 228 ? 18.979 3.240 -18.859 1.00 93.69 228 GLN A CA 1
ATOM 1880 C C . GLN A 1 228 ? 18.625 4.454 -17.982 1.00 93.69 228 GLN A C 1
ATOM 1882 O O . GLN A 1 228 ? 17.636 5.137 -18.252 1.00 93.69 228 GLN A O 1
ATOM 1887 N N . SER A 1 229 ? 19.436 4.762 -16.961 1.00 92.00 229 SER A N 1
ATOM 1888 C CA . SER A 1 229 ? 19.180 5.824 -15.971 1.00 92.00 229 SER A CA 1
ATOM 1889 C C . SER A 1 229 ? 18.756 7.163 -16.593 1.00 92.00 229 SER A C 1
ATOM 1891 O O . SER A 1 229 ? 17.803 7.776 -16.127 1.00 92.00 229 SER A O 1
ATOM 1893 N N . ASN A 1 230 ? 19.372 7.586 -17.704 1.00 94.62 230 ASN A N 1
ATOM 1894 C CA . ASN A 1 230 ? 18.984 8.821 -18.399 1.00 94.62 230 ASN A CA 1
ATOM 1895 C C . ASN A 1 230 ? 17.543 8.768 -18.946 1.00 94.62 230 ASN A C 1
ATOM 1897 O O . ASN A 1 230 ? 16.818 9.754 -18.846 1.00 94.62 230 ASN A O 1
ATOM 1901 N N . LYS A 1 231 ? 17.098 7.626 -19.497 1.00 95.38 231 LYS A N 1
ATOM 1902 C CA . LYS A 1 231 ? 15.698 7.462 -19.921 1.00 95.38 231 LYS A CA 1
ATOM 1903 C C . LYS A 1 231 ? 14.762 7.438 -18.712 1.00 95.38 231 LYS A C 1
ATOM 1905 O O . LYS A 1 231 ? 13.733 8.103 -18.753 1.00 95.38 231 LYS A O 1
ATOM 1910 N N . TYR A 1 232 ? 15.136 6.719 -17.654 1.00 95.75 232 TYR A N 1
ATOM 1911 C CA . TYR A 1 232 ? 14.377 6.631 -16.406 1.00 95.75 232 TYR A CA 1
ATOM 1912 C C . TYR A 1 232 ? 14.138 8.019 -15.783 1.00 95.75 232 TYR A C 1
ATOM 1914 O O . TYR A 1 232 ? 12.989 8.439 -15.672 1.00 95.75 232 TYR A O 1
ATOM 1922 N N . ILE A 1 233 ? 15.202 8.775 -15.487 1.00 96.00 233 ILE A N 1
ATOM 1923 C CA . ILE A 1 233 ? 15.120 10.106 -14.861 1.00 96.00 233 ILE A CA 1
ATOM 1924 C C . ILE A 1 233 ? 14.355 11.115 -15.728 1.00 96.00 233 ILE A C 1
ATOM 1926 O O . ILE A 1 233 ? 13.631 11.950 -15.191 1.00 96.00 233 ILE A O 1
ATOM 1930 N N . SER A 1 234 ? 14.480 11.063 -17.060 1.00 95.38 234 SER A N 1
ATOM 1931 C CA . SER A 1 234 ? 13.727 11.966 -17.940 1.00 95.38 234 SER A CA 1
ATOM 1932 C C . SER A 1 234 ? 12.251 11.575 -18.070 1.00 95.38 234 SER A C 1
ATOM 1934 O O . SER A 1 234 ? 11.381 12.418 -17.839 1.00 95.38 234 SER A O 1
ATOM 1936 N N . TRP A 1 235 ? 11.959 10.319 -18.421 1.00 95.44 235 TRP A N 1
ATOM 1937 C CA . TRP A 1 235 ? 10.663 9.900 -18.971 1.00 95.44 235 TRP A CA 1
ATOM 1938 C C . TRP A 1 235 ? 9.800 9.050 -18.036 1.00 95.44 235 TRP A C 1
ATOM 1940 O O . TRP A 1 235 ? 8.612 8.925 -18.302 1.00 95.44 235 TRP A O 1
ATOM 1950 N N . CYS A 1 236 ? 10.333 8.476 -16.953 1.00 95.56 236 CYS A N 1
ATOM 1951 C CA . CYS A 1 236 ? 9.504 7.727 -16.005 1.00 95.56 236 CYS A CA 1
ATOM 1952 C C . CYS A 1 236 ? 8.644 8.708 -15.188 1.00 95.56 236 CYS A C 1
ATOM 1954 O O . CYS A 1 236 ? 9.183 9.569 -14.488 1.00 95.56 236 CYS A O 1
ATOM 1956 N N . HIS A 1 237 ? 7.318 8.647 -15.327 1.00 93.19 237 HIS A N 1
ATOM 1957 C CA . HIS A 1 237 ? 6.416 9.709 -14.868 1.00 93.19 237 HIS A CA 1
ATOM 1958 C C . HIS A 1 237 ? 6.299 9.814 -13.338 1.00 93.19 237 HIS A C 1
ATOM 1960 O O . HIS A 1 237 ? 6.118 10.920 -12.839 1.00 93.19 237 HIS A O 1
ATOM 1966 N N . PHE A 1 238 ? 6.419 8.704 -12.600 1.00 94.19 238 PHE A N 1
ATOM 1967 C CA . PHE A 1 238 ? 6.098 8.655 -11.167 1.00 94.19 238 PHE A CA 1
ATOM 1968 C C . PHE A 1 238 ? 7.318 8.407 -10.270 1.00 94.19 238 PHE A C 1
ATOM 1970 O O . PHE A 1 238 ? 7.677 9.279 -9.480 1.00 94.19 238 PHE A O 1
ATOM 1977 N N . LEU A 1 239 ? 7.993 7.257 -10.393 1.00 95.69 239 LEU A N 1
ATOM 1978 C CA . LEU A 1 239 ? 9.013 6.839 -9.418 1.00 95.69 239 LEU A CA 1
ATOM 1979 C C . LEU A 1 239 ? 10.164 7.853 -9.188 1.00 95.69 239 LEU A C 1
ATOM 1981 O O . LEU A 1 239 ? 10.389 8.200 -8.027 1.00 95.69 239 LEU A O 1
ATOM 1985 N N . PRO A 1 240 ? 10.839 8.424 -10.212 1.00 95.81 240 PRO A N 1
ATOM 1986 C CA . PRO A 1 240 ? 11.927 9.382 -9.976 1.00 95.81 240 PRO A CA 1
ATOM 1987 C C . PRO A 1 240 ? 11.445 10.770 -9.520 1.00 95.81 240 PRO A C 1
ATOM 1989 O O . PRO A 1 240 ? 12.266 11.592 -9.107 1.00 95.81 240 PRO A O 1
ATOM 1992 N N . ASP A 1 241 ? 10.140 11.054 -9.600 1.00 95.44 241 ASP A N 1
ATOM 1993 C CA . ASP A 1 241 ? 9.541 12.266 -9.032 1.00 95.44 241 ASP A CA 1
ATOM 1994 C C . ASP A 1 241 ? 9.292 12.091 -7.526 1.00 95.44 241 ASP A C 1
ATOM 1996 O O . ASP A 1 241 ? 9.837 12.853 -6.721 1.00 95.44 241 ASP A O 1
ATOM 2000 N N . ILE A 1 242 ? 8.589 11.023 -7.118 1.00 94.50 242 ILE A N 1
ATOM 2001 C CA . ILE A 1 242 ? 8.338 10.751 -5.691 1.00 94.50 242 ILE A CA 1
ATOM 2002 C C . ILE A 1 242 ? 9.642 10.520 -4.909 1.00 94.50 242 ILE A C 1
ATOM 2004 O O . ILE A 1 242 ? 9.807 11.055 -3.809 1.00 94.50 242 ILE A O 1
ATOM 2008 N N . ASN A 1 243 ? 10.621 9.840 -5.516 1.00 95.75 243 ASN A N 1
ATOM 2009 C CA . ASN A 1 243 ? 11.946 9.610 -4.938 1.00 95.75 243 ASN A CA 1
ATOM 2010 C C . ASN A 1 243 ? 12.853 10.859 -4.951 1.00 95.75 243 ASN A C 1
ATOM 2012 O O . ASN A 1 243 ? 13.939 10.825 -4.376 1.00 95.75 243 ASN A O 1
ATOM 2016 N N . ASN A 1 244 ? 12.434 11.975 -5.569 1.00 96.31 244 ASN A N 1
ATOM 2017 C CA . ASN A 1 244 ? 13.233 13.202 -5.711 1.00 96.31 244 ASN A CA 1
ATOM 2018 C C . ASN A 1 244 ? 14.581 12.992 -6.447 1.00 96.31 244 ASN A C 1
ATOM 2020 O O . ASN A 1 244 ? 15.587 13.649 -6.151 1.00 96.31 244 ASN A O 1
ATOM 2024 N N . GLU A 1 245 ? 14.607 12.086 -7.425 1.00 94.94 245 GLU A N 1
ATOM 2025 C CA . GLU A 1 245 ? 15.796 11.760 -8.227 1.00 94.94 245 GLU A CA 1
ATOM 2026 C C . GLU A 1 245 ? 16.015 12.752 -9.382 1.00 94.94 245 GLU A C 1
ATOM 2028 O O . GLU A 1 245 ? 17.141 12.936 -9.846 1.00 94.94 245 GLU A O 1
ATOM 2033 N N . ARG A 1 246 ? 14.948 13.435 -9.817 1.00 94.19 246 ARG A N 1
ATOM 2034 C CA . ARG A 1 246 ? 15.003 14.555 -10.770 1.00 94.19 246 ARG A CA 1
ATOM 2035 C C . ARG A 1 246 ? 15.752 15.764 -10.177 1.00 94.19 246 ARG A C 1
ATOM 2037 O O . ARG A 1 246 ? 15.796 15.959 -8.963 1.00 94.19 246 ARG A O 1
ATOM 2044 N N . GLU A 1 247 ? 16.317 16.604 -11.050 1.00 93.44 247 GLU A N 1
ATOM 2045 C CA . GLU A 1 247 ? 17.057 17.826 -10.674 1.00 93.44 247 GLU A CA 1
ATOM 2046 C C . GLU A 1 247 ? 16.192 18.798 -9.849 1.00 93.44 247 GLU A C 1
ATOM 2048 O O . GLU A 1 247 ? 16.600 19.274 -8.786 1.00 93.44 247 GLU A O 1
ATOM 2053 N N . THR A 1 248 ? 14.956 19.034 -10.296 1.00 93.50 248 THR A N 1
ATOM 2054 C CA . THR A 1 248 ? 13.937 19.746 -9.517 1.00 93.50 248 THR A CA 1
ATOM 2055 C C . THR A 1 248 ? 13.343 18.803 -8.474 1.00 93.50 248 THR A C 1
ATOM 2057 O O . THR A 1 248 ? 12.682 17.829 -8.824 1.00 93.50 248 THR A O 1
ATOM 2060 N N . ARG A 1 249 ? 13.546 19.115 -7.188 1.00 94.38 249 ARG A N 1
ATOM 2061 C CA . ARG A 1 249 ? 13.099 18.295 -6.048 1.00 94.38 249 ARG A CA 1
ATOM 2062 C C . ARG A 1 249 ? 11.923 18.912 -5.296 1.00 94.38 249 ARG A C 1
ATOM 2064 O O . ARG A 1 249 ? 11.988 20.064 -4.857 1.00 94.38 249 ARG A O 1
ATOM 2071 N N . ASN A 1 250 ? 10.881 18.121 -5.062 1.00 93.88 250 ASN A N 1
ATOM 2072 C CA . ASN A 1 250 ? 9.706 18.521 -4.301 1.00 93.88 250 ASN A CA 1
ATOM 2073 C C . ASN A 1 250 ? 9.897 18.302 -2.787 1.00 93.88 250 ASN A C 1
ATOM 2075 O O . ASN A 1 250 ? 9.546 17.267 -2.216 1.00 93.88 250 ASN A O 1
ATOM 2079 N N . LYS A 1 251 ? 10.385 19.344 -2.099 1.00 96.06 251 LYS A N 1
ATOM 2080 C CA . LYS A 1 251 ? 10.584 19.350 -0.634 1.00 96.06 251 LYS A CA 1
ATOM 2081 C C . LYS A 1 251 ? 9.318 19.007 0.171 1.00 96.06 251 LYS A C 1
ATOM 2083 O O . LYS A 1 251 ? 9.441 18.559 1.311 1.00 96.06 251 LYS A O 1
ATOM 2088 N N . ILE A 1 252 ? 8.118 19.186 -0.394 1.00 95.88 252 ILE A N 1
ATOM 2089 C CA . ILE A 1 252 ? 6.848 18.880 0.281 1.00 95.88 252 ILE A CA 1
ATOM 2090 C C . ILE A 1 252 ? 6.686 17.365 0.488 1.00 95.88 252 ILE A C 1
ATOM 2092 O O . ILE A 1 252 ? 6.143 16.961 1.514 1.00 95.88 252 ILE A O 1
ATOM 2096 N N . TYR A 1 253 ? 7.212 16.518 -0.408 1.00 95.12 253 TYR A N 1
ATOM 2097 C CA . TYR A 1 253 ? 7.173 15.057 -0.239 1.00 95.12 253 TYR A CA 1
ATOM 2098 C C . TYR A 1 253 ? 7.946 14.619 1.010 1.00 95.12 253 TYR A C 1
ATOM 2100 O O . TYR A 1 253 ? 7.393 13.925 1.860 1.00 95.12 253 TYR A O 1
ATOM 2108 N N . CYS A 1 254 ? 9.169 15.127 1.196 1.00 94.12 254 CYS A N 1
ATOM 2109 C CA . CYS A 1 254 ? 9.959 14.892 2.408 1.00 94.12 254 CYS A CA 1
ATOM 2110 C C . CYS A 1 254 ? 9.235 15.401 3.672 1.00 94.12 254 CYS A C 1
ATOM 2112 O O . CYS A 1 254 ? 9.066 14.655 4.635 1.00 94.12 254 CYS A O 1
ATOM 2114 N N . ILE A 1 255 ? 8.709 16.634 3.643 1.00 97.50 255 ILE A N 1
ATOM 2115 C CA . ILE A 1 255 ? 7.942 17.217 4.761 1.00 97.50 255 ILE A CA 1
ATOM 2116 C C . ILE A 1 255 ? 6.682 16.398 5.094 1.00 97.50 255 ILE A C 1
ATOM 2118 O O . ILE A 1 255 ? 6.265 16.373 6.250 1.00 97.50 255 ILE A O 1
ATOM 2122 N N . ASN A 1 256 ? 6.060 15.735 4.117 1.00 96.06 256 ASN A N 1
ATOM 2123 C CA . ASN A 1 256 ? 4.898 14.878 4.345 1.00 96.06 256 ASN A CA 1
ATOM 2124 C C . ASN A 1 256 ? 5.282 13.493 4.883 1.00 96.06 256 ASN A C 1
ATOM 2126 O O . ASN A 1 256 ? 4.655 13.043 5.839 1.00 96.06 256 ASN A O 1
ATOM 2130 N N . MET A 1 257 ? 6.332 12.856 4.353 1.00 95.44 257 MET A N 1
ATOM 2131 C CA . MET A 1 257 ? 6.842 11.579 4.878 1.00 95.44 257 MET A CA 1
ATOM 2132 C C . MET A 1 257 ? 7.296 11.704 6.340 1.00 95.44 257 MET A C 1
ATOM 2134 O O . MET A 1 257 ? 6.987 10.843 7.160 1.00 95.44 257 MET A O 1
ATOM 2138 N N . LEU A 1 258 ? 7.928 12.824 6.708 1.00 96.56 258 LEU A N 1
ATOM 2139 C CA . LEU A 1 258 ? 8.352 13.118 8.085 1.00 96.56 258 LEU A CA 1
ATOM 2140 C C . LEU A 1 258 ? 7.194 13.352 9.083 1.00 96.56 258 LEU A C 1
ATOM 2142 O O . LEU A 1 258 ? 7.453 13.532 10.271 1.00 96.56 258 LEU A O 1
ATOM 2146 N N . LYS A 1 259 ? 5.925 13.345 8.645 1.00 97.56 259 LYS A N 1
ATOM 2147 C CA . LYS A 1 259 ? 4.746 13.390 9.540 1.00 97.56 259 LYS A CA 1
ATOM 2148 C C . LYS A 1 259 ? 4.282 12.004 9.997 1.00 97.56 259 LYS A C 1
ATOM 2150 O O . LYS A 1 259 ? 3.428 11.918 10.880 1.00 97.56 259 LYS A O 1
ATOM 2155 N N . LEU A 1 260 ? 4.792 10.926 9.399 1.00 96.56 260 LEU A N 1
ATOM 2156 C CA . LEU A 1 260 ? 4.430 9.561 9.776 1.00 96.56 260 LEU A CA 1
ATOM 2157 C C . LEU A 1 260 ? 4.975 9.234 11.175 1.00 96.56 260 LEU A C 1
ATOM 2159 O O . LEU A 1 260 ? 6.159 9.413 11.442 1.00 96.56 260 LEU A O 1
ATOM 2163 N N . ASN A 1 261 ? 4.125 8.712 12.070 1.00 97.56 261 ASN A N 1
ATOM 2164 C CA . ASN A 1 261 ? 4.573 8.251 13.395 1.00 97.56 261 ASN A CA 1
ATOM 2165 C C . ASN A 1 261 ? 5.547 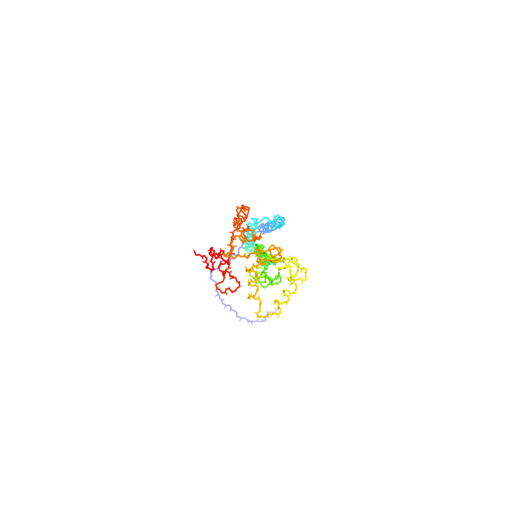7.061 13.302 1.00 97.56 261 ASN A C 1
ATOM 2167 O O . ASN A 1 261 ? 6.385 6.888 14.181 1.00 97.56 261 ASN A O 1
ATOM 2171 N N . ALA A 1 262 ? 5.397 6.239 12.265 1.00 97.12 262 ALA A N 1
ATOM 2172 C CA . ALA A 1 262 ? 6.279 5.142 11.899 1.00 97.12 262 ALA A CA 1
ATOM 2173 C C . ALA A 1 262 ? 6.101 4.853 10.401 1.00 97.12 262 ALA A C 1
ATOM 2175 O O . ALA A 1 262 ? 5.006 5.033 9.865 1.00 97.12 262 ALA A O 1
ATOM 2176 N N . PHE A 1 263 ? 7.154 4.366 9.750 1.00 95.75 263 PHE A N 1
ATOM 2177 C CA . PHE A 1 263 ? 7.099 3.802 8.404 1.00 95.75 263 PHE A CA 1
ATOM 2178 C C . PHE A 1 263 ? 7.606 2.362 8.503 1.00 95.75 263 PHE A C 1
ATOM 2180 O O . PHE A 1 263 ? 8.779 2.133 8.788 1.00 95.75 263 PHE A O 1
ATOM 2187 N N . VAL A 1 264 ? 6.688 1.400 8.394 1.00 95.19 264 VAL A N 1
ATOM 2188 C CA . VAL A 1 264 ? 6.966 -0.032 8.570 1.00 95.19 264 VAL A CA 1
ATOM 2189 C C . VAL A 1 264 ? 6.983 -0.683 7.195 1.00 95.19 264 VAL A C 1
ATOM 2191 O O . VAL A 1 264 ? 6.058 -0.475 6.413 1.00 95.19 264 VAL A O 1
ATOM 2194 N N . ILE A 1 265 ? 8.030 -1.456 6.912 1.00 93.62 265 ILE A N 1
ATOM 2195 C CA . ILE A 1 265 ? 8.269 -2.055 5.598 1.00 93.62 265 ILE A CA 1
ATOM 2196 C C . ILE A 1 265 ? 8.560 -3.547 5.775 1.00 93.62 265 ILE A C 1
ATOM 2198 O O . ILE A 1 265 ? 9.436 -3.929 6.554 1.00 93.62 265 ILE A O 1
ATOM 2202 N N . THR A 1 266 ? 7.824 -4.383 5.050 1.00 90.44 266 THR A N 1
ATOM 2203 C CA . THR A 1 266 ? 7.954 -5.845 5.051 1.00 90.44 266 THR A CA 1
ATOM 2204 C C . THR A 1 266 ? 8.504 -6.321 3.713 1.00 90.44 266 THR A C 1
ATOM 2206 O O . THR A 1 266 ? 7.950 -5.968 2.675 1.00 90.44 266 THR A O 1
ATOM 2209 N N . TYR A 1 267 ? 9.528 -7.172 3.742 1.00 89.62 267 TYR A N 1
ATOM 2210 C CA . TYR A 1 267 ? 10.053 -7.871 2.566 1.00 89.62 267 TYR A CA 1
ATOM 2211 C C . TYR A 1 267 ? 10.110 -9.386 2.832 1.00 89.62 267 TYR A C 1
ATOM 2213 O O . TYR A 1 267 ? 9.911 -9.826 3.967 1.00 89.62 267 TYR A O 1
ATOM 2221 N N . SER A 1 268 ? 10.390 -10.179 1.796 1.00 91.75 268 SER A N 1
ATOM 2222 C CA . SER A 1 268 ? 10.617 -11.621 1.912 1.00 91.75 268 SER A CA 1
ATOM 2223 C C . SER A 1 268 ? 11.789 -12.070 1.039 1.00 91.75 268 SER A C 1
ATOM 2225 O O . SER A 1 268 ? 11.804 -11.820 -0.166 1.00 91.75 268 SER A O 1
ATOM 2227 N N . ASP A 1 269 ? 12.736 -12.817 1.616 1.00 90.56 269 ASP A N 1
ATOM 2228 C CA . ASP A 1 269 ? 13.799 -13.496 0.855 1.00 90.56 269 ASP A CA 1
ATOM 2229 C C . ASP A 1 269 ? 13.238 -14.532 -0.141 1.00 90.56 269 ASP A C 1
ATOM 2231 O O . ASP A 1 269 ? 13.921 -14.921 -1.090 1.00 90.56 269 ASP A O 1
ATOM 2235 N N . LEU A 1 270 ? 11.985 -14.966 0.042 1.00 93.38 270 LEU A N 1
ATOM 2236 C CA . LEU A 1 270 ? 11.290 -15.943 -0.803 1.00 93.38 270 LEU A CA 1
ATOM 2237 C C . LEU A 1 270 ? 10.444 -15.301 -1.919 1.00 93.38 270 LEU A C 1
ATOM 2239 O O . LEU A 1 270 ? 9.845 -16.028 -2.699 1.00 93.38 270 LEU A O 1
ATOM 2243 N N . ASP A 1 271 ? 10.404 -13.970 -2.039 1.00 89.62 271 ASP A N 1
ATOM 2244 C CA . ASP A 1 271 ? 9.632 -13.276 -3.085 1.00 89.62 271 ASP A CA 1
ATOM 2245 C C . ASP A 1 271 ? 10.198 -13.561 -4.492 1.00 89.62 271 ASP A C 1
ATOM 2247 O O . ASP A 1 271 ? 11.386 -13.355 -4.726 1.00 89.62 271 ASP A O 1
ATOM 2251 N N . GLU A 1 272 ? 9.394 -14.059 -5.432 1.00 87.62 272 GLU A N 1
ATOM 2252 C CA . GLU A 1 272 ? 9.822 -14.337 -6.820 1.00 87.62 272 GLU A CA 1
ATOM 2253 C C . GLU A 1 272 ? 9.236 -13.347 -7.847 1.00 87.62 272 GLU A C 1
ATOM 2255 O O . GLU A 1 272 ? 9.452 -13.490 -9.051 1.00 87.62 272 GLU A O 1
ATOM 2260 N N . ILE A 1 273 ? 8.506 -12.330 -7.379 1.00 85.44 273 ILE A N 1
ATOM 2261 C CA . ILE A 1 273 ? 7.794 -11.337 -8.192 1.00 85.44 273 ILE A CA 1
ATOM 2262 C C . ILE A 1 273 ? 8.531 -9.991 -8.178 1.00 85.44 273 ILE A C 1
ATOM 2264 O O . ILE A 1 273 ? 8.671 -9.350 -9.223 1.00 85.44 273 ILE A O 1
ATOM 2268 N N . ILE A 1 274 ? 9.024 -9.561 -7.013 1.00 88.50 274 ILE A N 1
ATOM 2269 C CA . ILE A 1 274 ? 9.772 -8.311 -6.845 1.00 88.50 274 ILE A CA 1
ATOM 2270 C C . ILE A 1 274 ? 11.245 -8.542 -7.214 1.00 88.50 274 ILE A C 1
ATOM 2272 O O . ILE A 1 274 ? 11.954 -9.336 -6.596 1.00 88.50 274 ILE A O 1
ATOM 2276 N N . ILE A 1 275 ? 11.722 -7.824 -8.235 1.00 88.56 275 ILE A N 1
ATOM 2277 C CA . ILE A 1 275 ? 13.072 -7.970 -8.797 1.00 88.56 275 ILE A CA 1
ATOM 2278 C C . ILE A 1 275 ? 13.731 -6.577 -8.875 1.00 88.56 275 ILE A C 1
ATOM 2280 O O . ILE A 1 275 ? 13.302 -5.771 -9.703 1.00 88.56 275 ILE A O 1
ATOM 2284 N N . PRO A 1 276 ? 14.761 -6.270 -8.055 1.00 92.44 276 PRO A N 1
ATOM 2285 C CA . PRO A 1 276 ? 15.360 -7.113 -7.015 1.00 92.44 276 PRO A CA 1
ATOM 2286 C C . PRO A 1 276 ? 14.479 -7.177 -5.756 1.00 92.44 276 PRO A C 1
ATOM 2288 O O . PRO A 1 276 ? 13.862 -6.178 -5.395 1.00 92.44 276 PRO A O 1
ATOM 2291 N N . LYS A 1 277 ? 14.469 -8.313 -5.039 1.00 92.69 277 LYS A N 1
ATOM 2292 C CA . LYS A 1 277 ? 13.635 -8.523 -3.829 1.00 92.69 277 LYS A CA 1
ATOM 2293 C C . LYS A 1 277 ? 13.829 -7.421 -2.780 1.00 92.69 277 LYS A C 1
ATOM 2295 O O . LYS A 1 277 ? 12.889 -6.991 -2.116 1.00 92.69 277 LYS A O 1
ATOM 2300 N N . GLN A 1 278 ? 15.062 -6.927 -2.676 1.00 92.88 278 GLN A N 1
ATOM 2301 C CA . GLN A 1 278 ? 15.495 -5.878 -1.755 1.00 92.88 278 GLN A CA 1
ATOM 2302 C C . GLN A 1 278 ? 14.886 -4.492 -2.065 1.00 92.88 278 GLN A C 1
ATOM 2304 O O . GLN A 1 278 ? 14.946 -3.600 -1.219 1.00 92.88 278 GLN A O 1
ATOM 2309 N N . SER A 1 279 ? 14.202 -4.324 -3.204 1.00 93.31 279 SER A N 1
ATOM 2310 C CA . SER A 1 279 ? 13.338 -3.164 -3.466 1.00 93.31 279 SER A CA 1
ATOM 2311 C C . SER A 1 279 ? 12.202 -3.060 -2.438 1.00 93.31 279 SER A C 1
ATOM 2313 O O . SER A 1 279 ? 11.842 -1.952 -2.041 1.00 93.31 279 SER A O 1
ATOM 2315 N N . GLY A 1 280 ? 11.749 -4.194 -1.880 1.00 91.44 280 GLY A N 1
ATOM 2316 C CA . GLY A 1 280 ? 10.872 -4.254 -0.703 1.00 91.44 280 GLY A CA 1
ATOM 2317 C C . GLY A 1 280 ? 11.482 -3.687 0.592 1.00 91.44 280 GLY A C 1
ATOM 2318 O O . GLY A 1 280 ? 10.809 -3.659 1.614 1.00 91.44 280 GLY A O 1
ATOM 2319 N N . TRP A 1 281 ? 12.731 -3.215 0.558 1.00 92.38 281 TRP A N 1
ATOM 2320 C CA . TRP A 1 281 ? 13.438 -2.488 1.620 1.00 92.38 281 TRP A CA 1
ATOM 2321 C C . TRP A 1 281 ? 14.150 -1.220 1.086 1.00 92.38 281 TRP A C 1
ATOM 2323 O O . TRP A 1 281 ? 15.115 -0.749 1.680 1.00 92.38 281 TRP A O 1
ATOM 2333 N N . PHE A 1 282 ? 13.655 -0.632 -0.016 1.00 93.44 282 PHE A N 1
ATOM 2334 C CA . PHE A 1 282 ? 14.209 0.569 -0.679 1.00 93.44 282 PHE A CA 1
ATOM 2335 C C . PHE A 1 282 ? 15.628 0.428 -1.273 1.00 93.44 282 PHE A C 1
ATOM 2337 O O . PHE A 1 282 ? 16.221 1.428 -1.672 1.00 93.44 282 PHE A O 1
ATOM 2344 N N . ILE A 1 283 ? 16.161 -0.790 -1.405 1.00 92.81 283 ILE A N 1
ATOM 2345 C CA . ILE A 1 283 ? 17.476 -1.044 -2.018 1.00 92.81 283 ILE A CA 1
ATOM 2346 C C . ILE A 1 283 ? 17.295 -1.341 -3.513 1.00 92.81 283 ILE A C 1
ATOM 2348 O O . ILE A 1 283 ? 16.465 -2.171 -3.894 1.00 92.81 283 ILE A O 1
ATOM 2352 N N . GLY A 1 284 ? 18.062 -0.664 -4.369 1.00 92.25 284 GLY A N 1
ATOM 2353 C CA . GLY A 1 284 ? 17.964 -0.776 -5.819 1.00 92.25 284 GLY A CA 1
ATOM 2354 C C . GLY A 1 284 ? 18.999 -1.704 -6.458 1.00 92.25 284 GLY A C 1
ATOM 2355 O O . GLY A 1 284 ? 19.619 -2.567 -5.830 1.00 92.25 284 GLY A O 1
ATOM 2356 N N . TYR A 1 285 ? 19.179 -1.499 -7.762 1.00 94.75 285 TYR A N 1
ATOM 2357 C CA . TYR A 1 285 ? 20.309 -2.015 -8.527 1.00 94.75 285 TYR A CA 1
ATOM 2358 C C . TYR A 1 285 ? 21.363 -0.919 -8.696 1.00 94.75 285 TYR A C 1
ATOM 2360 O O . TYR A 1 285 ? 21.027 0.211 -9.049 1.00 94.75 285 TYR A O 1
ATOM 2368 N N . ALA A 1 286 ? 22.634 -1.277 -8.517 1.00 92.81 286 ALA A N 1
ATOM 2369 C CA . ALA A 1 286 ? 23.745 -0.343 -8.629 1.00 92.81 286 ALA A CA 1
ATOM 2370 C C . ALA A 1 286 ? 23.832 0.274 -10.044 1.00 92.81 286 ALA A C 1
ATOM 2372 O O . ALA A 1 286 ? 23.555 -0.419 -11.031 1.00 92.81 286 ALA A O 1
ATOM 2373 N N . PRO A 1 287 ? 24.261 1.545 -10.187 1.00 91.12 287 PRO A N 1
ATOM 2374 C CA . PRO A 1 287 ? 24.280 2.246 -11.471 1.00 91.12 287 PRO A CA 1
ATOM 2375 C C . PRO A 1 287 ? 24.940 1.450 -12.607 1.00 91.12 287 PRO A C 1
ATOM 2377 O O . PRO A 1 287 ? 26.051 0.939 -12.466 1.00 91.12 287 PRO A O 1
ATOM 2380 N N . GLN A 1 288 ? 24.255 1.364 -13.753 1.00 91.31 288 GLN A N 1
ATOM 2381 C CA . GLN A 1 288 ? 24.680 0.615 -14.947 1.00 91.31 288 GLN A CA 1
ATOM 2382 C C . GLN A 1 288 ? 24.886 -0.901 -14.731 1.00 91.31 288 GLN A C 1
ATOM 2384 O O . GLN A 1 288 ? 25.488 -1.569 -15.572 1.00 91.31 288 GLN A O 1
ATOM 2389 N N . SER A 1 289 ? 24.365 -1.474 -13.641 1.00 91.81 289 SER A N 1
ATOM 2390 C CA . SER A 1 289 ? 24.550 -2.878 -13.265 1.00 91.81 289 SER A CA 1
ATOM 2391 C C . SER A 1 289 ? 23.239 -3.551 -12.858 1.00 91.81 289 SER A C 1
ATOM 2393 O O . SER A 1 289 ? 22.321 -2.892 -12.400 1.00 91.81 289 SER A O 1
ATOM 2395 N N . PHE A 1 290 ? 23.167 -4.881 -12.953 1.00 90.56 290 PHE A N 1
ATOM 2396 C CA . PHE A 1 290 ? 22.097 -5.689 -12.337 1.00 90.56 290 PHE A CA 1
ATOM 2397 C C . PHE A 1 290 ? 22.564 -6.370 -11.036 1.00 90.56 290 PHE A C 1
ATOM 2399 O O . PHE A 1 290 ? 22.009 -7.379 -10.604 1.00 90.56 290 PHE A O 1
ATOM 2406 N N . LYS A 1 291 ? 23.617 -5.831 -10.409 1.00 93.50 291 LYS A N 1
ATOM 2407 C CA . LYS A 1 291 ? 23.992 -6.150 -9.027 1.00 93.50 291 LYS A CA 1
ATOM 2408 C C . LYS A 1 291 ? 23.157 -5.293 -8.081 1.00 93.50 291 LYS A C 1
ATOM 2410 O O . LYS A 1 291 ? 23.015 -4.098 -8.325 1.00 93.50 291 LYS A O 1
ATOM 2415 N N . VAL A 1 292 ? 22.618 -5.899 -7.028 1.00 91.50 292 VAL A N 1
ATOM 2416 C CA . VAL A 1 292 ? 21.939 -5.176 -5.939 1.00 91.50 292 VAL A CA 1
ATOM 2417 C C . VAL A 1 292 ? 22.946 -4.244 -5.255 1.00 91.50 292 VAL A C 1
ATOM 2419 O O . VAL A 1 292 ? 24.140 -4.553 -5.218 1.00 91.50 292 VAL A O 1
ATOM 2422 N N . GLU A 1 293 ? 22.481 -3.096 -4.772 1.00 89.19 293 GLU A N 1
ATOM 2423 C CA . GLU A 1 293 ? 23.300 -2.151 -4.002 1.00 89.19 293 GLU A CA 1
ATOM 2424 C C . GLU A 1 293 ? 23.718 -2.738 -2.637 1.00 89.19 293 GLU A C 1
ATOM 2426 O O . GLU A 1 293 ? 23.056 -3.633 -2.105 1.00 89.19 293 GLU A O 1
ATOM 2431 N N . THR A 1 294 ? 24.850 -2.265 -2.099 1.00 74.44 294 THR A N 1
ATOM 2432 C CA . THR A 1 294 ? 25.526 -2.801 -0.899 1.00 74.44 294 THR A CA 1
ATOM 2433 C C . THR A 1 294 ? 26.074 -1.688 -0.020 1.00 74.44 294 THR A C 1
ATOM 2435 O O . THR A 1 294 ? 26.802 -0.847 -0.599 1.00 74.44 294 THR A O 1
#

Sequence (294 aa):
MHYESSTNDQKFNVDISDGTYQYSPMPQLAEINHTRTLLLRLTFIEFVLSIISMIVVNYSYVFGYTWGFELYNIVLRFLLLLSFMCFGFGLIVADRYHVKVENQIKISCLAFLLFILTILSCSIKTIIYRPVVLLHGIVAFASDMTELAGWLRTSLPGIYIVSIEIGNDFDDSFLWSLDKQVEHFCTRIRNDIHLQQARFHQLITKYAYEKFIQDRISIANYWHNPTQSNKYISWCHFLPDINNERETRNKIYCINMLKLNAFVITYSDLDEIIIPKQSGWFIGYAPQSFKVET

Radius of gyration: 42.89 Å; chains: 1; bounding box: 93×59×131 Å

Organism: NCBI:txid392033

Foldseek 3Di:
DDDDDDDDDDDDDDDDDDDPPPPDPQDDPVVVVVLVVVLVVLVVVLVVLVVVLVVVVVVCVVPPDPVVQVVNVVVVVVSLVVNVVSLVVNVVSCVVNVPDCPVVVVVVVVVVVVVVVVVVVPDPPDDADDEEEAEDDQQDFLVVCVVVVVVCCVVPPPHHYDYDGDADDNCRSFFPDDPDPCVVVVVVQVPDPVCNPPVVVVCCLPPLQPQVNLVTGPVSLQDDDLQPVVSCQPRNNHDCQLVQVHPDHDVVSVVVVVVDPDDDFDFDPPDPPDQVSCVSVVWDADHNGSHIDD

pLDDT: mean 71.33, std 19.6, range [25.69, 97.69]

Secondary structure (DSSP, 8-state):
-----------------------PPPPPHHHHHHHHHHHHHHHHHHHHHHHHHHHHHHHHHHH--HHHHHHHHHHHHHHHHHHHHHHHHHHHHHHHTT---HHHHHHHHHHHHHHHHHHHTS------PPPEEEE--TT--TTTTHHHHHHHHHHSTT--EEEEP-SSSTTTTT-SS--SHHHHHHHHHHT-TTTHHHHHHHHHHHHTTSHHHHTT-GGGGG---GGGHHHHHHH-SSHHHHTT-SSS--HHHHHHHTT-S-------TT-SSSSSGGGGGT--BPTTSSSBP-

InterPro domains:
  IPR029058 Alpha/Beta hydrolase fold [G3DSA:3.40.50.1820] (128-200)
  IPR029058 Alpha/Beta hydrolase fold [G3DSA:3.40.50.1820] (201-293)
  IPR029058 Alpha/Beta hydrolase fold [SSF53474] (129-288)